Protein AF-A0A8K0PXA2-F1 (afdb_monomer_lite)

pLDDT: mean 72.74, std 17.76, range [33.81, 95.44]

Structure (mmCIF, N/CA/C/O backbone):
data_AF-A0A8K0PXA2-F1
#
_entry.id   AF-A0A8K0PXA2-F1
#
loop_
_atom_site.group_PDB
_atom_site.id
_atom_site.type_symbol
_atom_site.label_atom_id
_atom_site.label_alt_id
_atom_site.label_comp_id
_atom_site.label_asym_id
_atom_site.label_entity_id
_atom_site.label_seq_id
_atom_site.pdbx_PDB_ins_code
_atom_site.Cartn_x
_atom_site.Cartn_y
_atom_site.Cartn_z
_atom_site.occupancy
_atom_site.B_iso_or_equiv
_atom_site.auth_seq_id
_atom_site.auth_comp_id
_atom_site.auth_asym_id
_atom_site.auth_atom_id
_atom_site.pdbx_PDB_model_num
ATOM 1 N N . ILE A 1 1 ? -5.237 -2.273 -17.347 1.00 56.50 1 ILE A N 1
ATOM 2 C CA . ILE A 1 1 ? -3.841 -2.754 -17.207 1.00 56.50 1 ILE A CA 1
ATOM 3 C C . ILE A 1 1 ? -3.244 -2.082 -15.976 1.00 56.50 1 ILE A C 1
ATOM 5 O O . ILE A 1 1 ? -3.388 -0.870 -15.846 1.00 56.50 1 ILE A O 1
ATOM 9 N N . TRP A 1 2 ? -2.687 -2.855 -15.040 1.00 65.88 2 TRP A N 1
ATOM 10 C CA . TRP A 1 2 ? -2.024 -2.318 -13.848 1.00 65.88 2 TRP A CA 1
ATOM 11 C C . TRP A 1 2 ? -0.572 -1.989 -14.205 1.00 65.88 2 TRP A C 1
ATOM 13 O O . TRP A 1 2 ? 0.194 -2.893 -14.512 1.00 65.88 2 TRP A O 1
ATOM 23 N N . GLY A 1 3 ? -0.231 -0.700 -14.257 1.00 73.25 3 GLY A N 1
ATOM 24 C CA . GLY A 1 3 ? 1.125 -0.232 -14.559 1.00 73.25 3 GLY A CA 1
ATOM 25 C C . GLY A 1 3 ? 1.909 0.171 -13.305 1.00 73.25 3 GLY A C 1
ATOM 26 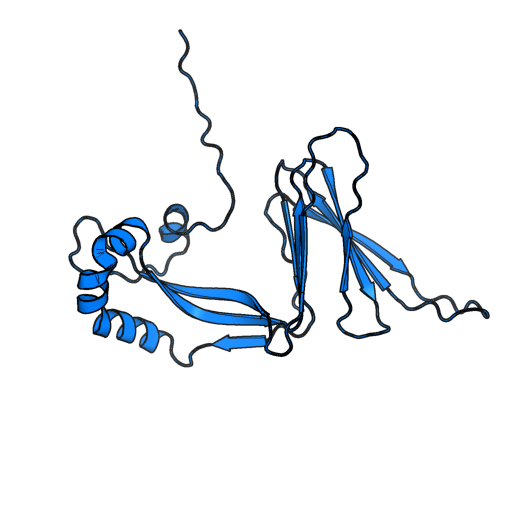O O . GLY A 1 3 ? 1.322 0.215 -12.215 1.00 73.25 3 GLY A O 1
ATOM 27 N N . PRO A 1 4 ? 3.202 0.513 -13.461 1.00 78.75 4 PRO A N 1
ATOM 28 C CA . PRO A 1 4 ? 4.037 1.012 -12.373 1.00 78.75 4 PRO A CA 1
ATOM 29 C C . PRO A 1 4 ? 3.396 2.197 -11.643 1.00 78.75 4 PRO A C 1
ATOM 31 O O . PRO A 1 4 ? 2.712 3.030 -12.245 1.00 78.75 4 PRO A O 1
ATOM 34 N N . LYS A 1 5 ? 3.607 2.259 -10.330 1.00 85.81 5 LYS A N 1
ATOM 35 C CA . LYS A 1 5 ? 3.107 3.312 -9.443 1.00 85.81 5 LYS A CA 1
ATOM 36 C C . LYS A 1 5 ? 4.286 4.121 -8.936 1.00 85.81 5 LYS A C 1
ATOM 38 O O . LYS A 1 5 ? 5.244 3.548 -8.430 1.00 85.81 5 LYS A O 1
ATOM 43 N N . THR A 1 6 ? 4.219 5.435 -9.088 1.00 82.75 6 THR A N 1
ATOM 44 C CA . THR A 1 6 ? 5.326 6.345 -8.796 1.00 82.75 6 THR A CA 1
ATOM 45 C C . THR A 1 6 ? 4.941 7.340 -7.707 1.00 82.75 6 THR A C 1
ATOM 47 O O . THR A 1 6 ? 3.770 7.709 -7.575 1.00 82.75 6 THR A O 1
ATOM 50 N N . SER A 1 7 ? 5.917 7.787 -6.917 1.00 82.25 7 SER A N 1
ATOM 51 C CA . SER A 1 7 ? 5.745 8.957 -6.051 1.00 82.25 7 SER A CA 1
ATOM 52 C C . SER A 1 7 ? 5.640 10.245 -6.882 1.00 82.25 7 SER A C 1
ATOM 54 O O . SER A 1 7 ? 6.004 10.277 -8.058 1.00 82.25 7 SER A O 1
ATOM 56 N N . LYS A 1 8 ? 5.158 11.332 -6.262 1.00 79.81 8 LYS A N 1
ATOM 57 C CA . LYS A 1 8 ? 4.926 12.635 -6.924 1.00 79.81 8 LYS A CA 1
ATOM 58 C C . LYS A 1 8 ? 6.173 13.233 -7.586 1.00 79.81 8 LYS A C 1
ATOM 60 O O . LYS A 1 8 ? 6.063 13.984 -8.541 1.00 79.81 8 LYS A O 1
ATOM 65 N N . THR A 1 9 ? 7.338 12.915 -7.043 1.00 77.75 9 THR A N 1
ATOM 66 C CA . THR A 1 9 ? 8.658 13.425 -7.427 1.00 77.75 9 THR A CA 1
ATOM 67 C C . THR A 1 9 ? 9.322 12.620 -8.540 1.00 77.75 9 THR A C 1
ATOM 69 O O . THR A 1 9 ? 10.449 12.928 -8.915 1.00 77.75 9 THR A O 1
ATOM 72 N N . VAL A 1 10 ? 8.675 11.568 -9.043 1.00 77.38 10 VAL A N 1
ATOM 73 C CA . VAL A 1 10 ? 9.246 10.678 -10.054 1.00 77.38 10 VAL A CA 1
ATOM 74 C C . VAL A 1 10 ? 8.586 10.915 -11.402 1.00 77.38 10 VAL A C 1
ATOM 76 O O . VAL A 1 10 ? 7.369 10.793 -11.545 1.00 77.38 10 VAL A O 1
ATOM 79 N N . VAL A 1 11 ? 9.416 11.165 -12.410 1.00 80.75 11 VAL A N 1
ATOM 80 C CA . VAL A 1 11 ? 9.009 11.294 -13.808 1.00 80.75 11 VAL A CA 1
ATOM 81 C C . VAL A 1 11 ? 9.390 10.028 -14.567 1.00 80.75 11 VAL A C 1
ATOM 83 O O . VAL A 1 11 ? 10.502 9.510 -14.448 1.00 80.75 11 VAL A O 1
ATOM 86 N N . SER A 1 12 ? 8.454 9.508 -15.358 1.00 75.19 12 SER A N 1
ATOM 87 C CA . SER A 1 12 ? 8.651 8.305 -16.168 1.00 75.19 12 SER A CA 1
ATOM 88 C C . SER A 1 12 ? 8.942 8.652 -17.626 1.00 75.19 12 SER A C 1
ATOM 90 O O . SER A 1 12 ? 8.220 9.448 -18.230 1.00 75.19 12 SER A O 1
ATOM 92 N N . ARG A 1 13 ? 9.927 7.984 -18.226 1.00 72.75 13 ARG A N 1
ATOM 93 C CA . ARG A 1 13 ? 10.239 8.049 -19.656 1.00 72.75 13 ARG A CA 1
ATOM 94 C C . ARG A 1 13 ? 10.353 6.637 -20.220 1.00 72.75 13 ARG A C 1
ATOM 96 O O . ARG A 1 13 ? 11.133 5.824 -19.730 1.00 72.75 13 ARG A O 1
ATOM 103 N N . GLN A 1 14 ? 9.593 6.337 -21.268 1.00 66.19 14 GLN A N 1
ATOM 104 C CA . GLN A 1 14 ? 9.755 5.089 -22.013 1.00 66.19 14 GLN A CA 1
ATOM 105 C C . GLN A 1 14 ? 11.010 5.205 -22.887 1.00 66.19 14 GLN A C 1
ATOM 107 O O . GLN A 1 14 ? 11.110 6.140 -23.681 1.00 66.19 14 GLN A O 1
ATOM 112 N N . LEU A 1 15 ? 11.979 4.299 -22.714 1.00 57.62 15 LEU A N 1
ATOM 113 C CA . LEU A 1 15 ? 13.247 4.347 -23.459 1.00 57.62 15 LEU A CA 1
ATOM 114 C C . LEU A 1 15 ? 13.209 3.554 -24.774 1.00 57.62 15 LEU A C 1
ATOM 116 O O . LEU A 1 15 ? 14.132 3.662 -25.572 1.00 57.62 15 LEU A O 1
ATOM 120 N N . GLY A 1 16 ? 12.117 2.835 -25.035 1.00 59.16 16 GLY A N 1
ATOM 121 C CA . GLY A 1 16 ? 11.937 2.005 -26.225 1.00 59.16 16 GLY A CA 1
ATOM 122 C C . GLY A 1 16 ? 11.898 0.519 -25.872 1.00 59.16 16 GLY A C 1
ATOM 123 O O . GLY A 1 16 ? 12.021 0.142 -24.706 1.00 59.16 16 GLY A O 1
ATOM 124 N N . GLY A 1 17 ? 11.663 -0.317 -26.878 1.00 51.56 17 GLY A N 1
ATOM 125 C CA . GLY A 1 17 ? 11.727 -1.771 -26.762 1.00 51.56 17 GLY A CA 1
ATOM 126 C C . GLY A 1 17 ? 12.579 -2.339 -27.887 1.00 51.56 17 GLY A C 1
ATOM 127 O O . GLY A 1 17 ? 12.600 -1.781 -28.987 1.00 51.56 17 GLY A O 1
ATOM 128 N N . GLU A 1 18 ? 13.287 -3.428 -27.615 1.00 55.38 18 GLU A N 1
ATOM 129 C CA . G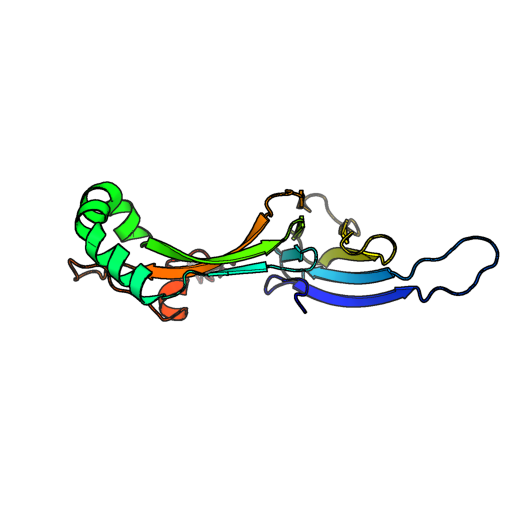LU A 1 18 ? 13.982 -4.170 -28.662 1.00 55.38 18 GLU A CA 1
ATOM 130 C C . GLU A 1 18 ? 12.936 -4.976 -29.439 1.00 55.38 18 GLU A C 1
ATOM 132 O O . GLU A 1 18 ? 12.374 -5.952 -28.945 1.00 55.38 18 GLU A O 1
ATOM 137 N N . ALA A 1 19 ? 12.615 -4.532 -30.655 1.00 44.25 19 ALA A N 1
ATOM 138 C CA . ALA A 1 19 ? 11.863 -5.350 -31.595 1.00 44.25 19 ALA A CA 1
ATOM 139 C C . ALA A 1 19 ? 12.811 -6.440 -32.106 1.00 44.25 19 ALA A C 1
ATOM 141 O O . ALA A 1 19 ? 13.828 -6.120 -32.719 1.00 44.25 19 ALA A O 1
ATOM 142 N N . GLY A 1 20 ? 12.502 -7.710 -31.830 1.00 46.28 20 GLY A N 1
ATOM 143 C CA . GLY A 1 20 ? 13.315 -8.840 -32.272 1.00 46.28 20 GLY A CA 1
ATOM 144 C C . GLY A 1 20 ? 13.514 -8.807 -33.788 1.00 46.28 20 GLY A C 1
ATOM 145 O O . GLY A 1 20 ? 12.604 -9.122 -34.552 1.00 46.28 20 GLY A O 1
ATOM 146 N N . ALA A 1 21 ? 14.702 -8.404 -34.234 1.00 38.19 21 ALA A N 1
ATOM 147 C CA . ALA A 1 21 ? 15.135 -8.641 -35.600 1.00 38.19 21 ALA A CA 1
ATOM 148 C C . ALA A 1 21 ? 15.552 -10.118 -35.701 1.00 38.19 21 ALA A C 1
ATOM 150 O O . ALA A 1 21 ? 16.219 -10.613 -34.787 1.00 38.19 21 ALA A O 1
ATOM 151 N N . PRO A 1 22 ? 15.204 -10.841 -36.779 1.00 38.88 22 PRO A N 1
ATOM 152 C CA . PRO A 1 22 ? 15.655 -12.211 -36.969 1.00 38.88 22 PRO A CA 1
ATOM 153 C C . PRO A 1 22 ? 17.148 -12.198 -37.328 1.00 38.88 22 PRO A C 1
ATOM 155 O O . PRO A 1 22 ? 17.527 -12.274 -38.494 1.00 38.88 22 PRO A O 1
ATOM 158 N N . LEU A 1 23 ? 18.020 -12.059 -36.329 1.00 38.06 23 LEU A N 1
ATOM 159 C CA . LEU A 1 23 ? 19.435 -12.371 -36.476 1.00 38.06 23 LEU A CA 1
ATOM 160 C C . LEU A 1 23 ? 19.589 -13.880 -36.282 1.00 38.06 23 LEU A C 1
ATOM 162 O O . LEU A 1 23 ? 19.220 -14.431 -35.250 1.00 38.06 23 LEU A O 1
ATOM 166 N N . VAL A 1 24 ? 20.130 -14.542 -37.304 1.00 47.09 24 VAL A N 1
ATOM 167 C CA . VAL A 1 24 ? 20.208 -16.004 -37.513 1.00 47.09 24 VAL A CA 1
ATOM 168 C C . VAL A 1 24 ? 21.025 -16.757 -36.435 1.00 47.09 24 VAL A C 1
ATOM 170 O O . VAL A 1 24 ? 21.336 -17.929 -36.598 1.00 47.09 24 VAL A O 1
ATOM 173 N N . VAL A 1 25 ? 21.384 -16.127 -35.311 1.00 43.69 25 VAL A N 1
ATOM 174 C CA . VAL A 1 25 ? 22.355 -16.684 -34.352 1.00 43.69 25 VAL A CA 1
ATOM 175 C C . VAL A 1 25 ? 21.907 -16.643 -32.883 1.00 43.69 25 VAL A C 1
ATOM 177 O O . VAL A 1 25 ? 22.513 -17.322 -32.062 1.00 43.69 25 VAL A O 1
ATOM 180 N N . ALA A 1 26 ? 20.825 -15.943 -32.526 1.00 42.72 26 ALA 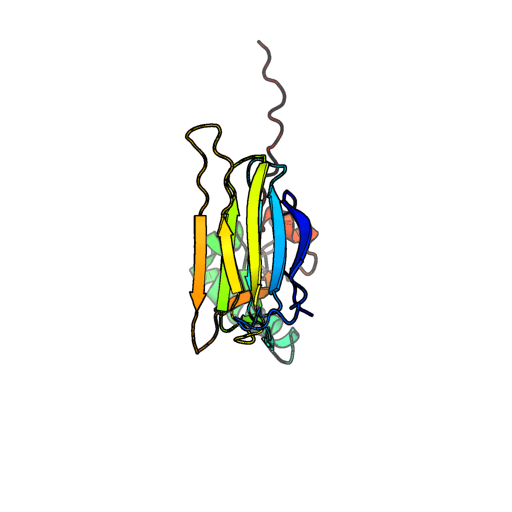A N 1
ATOM 181 C CA . ALA A 1 26 ? 20.207 -16.063 -31.201 1.00 42.72 26 ALA A CA 1
ATOM 182 C C . ALA A 1 26 ? 18.762 -15.531 -31.227 1.00 42.72 26 ALA A C 1
ATOM 184 O O . ALA A 1 26 ? 18.527 -14.492 -31.847 1.00 42.72 26 ALA A O 1
ATOM 185 N N . PRO A 1 27 ? 17.790 -16.185 -30.564 1.00 44.56 27 PRO A N 1
ATOM 186 C CA . PRO A 1 27 ? 16.467 -15.601 -30.379 1.00 44.56 27 PRO A CA 1
ATOM 187 C C . PRO A 1 27 ? 16.590 -14.327 -29.528 1.00 44.56 27 PRO A C 1
ATOM 189 O O . PRO A 1 27 ? 16.877 -14.396 -28.337 1.00 44.56 27 PRO A O 1
ATOM 192 N N . ILE A 1 28 ? 16.412 -13.160 -30.157 1.00 49.69 28 ILE A N 1
ATOM 193 C CA . ILE A 1 28 ? 16.298 -11.874 -29.460 1.00 49.69 28 ILE A CA 1
ATOM 194 C C . ILE A 1 28 ? 14.844 -11.737 -29.025 1.00 49.69 28 ILE A C 1
ATOM 196 O O . ILE A 1 28 ? 13.935 -11.608 -29.848 1.00 49.69 28 ILE A O 1
ATOM 200 N N . GLU A 1 29 ? 14.626 -11.820 -27.722 1.00 58.19 29 GLU A N 1
ATOM 201 C CA . GLU A 1 29 ? 13.301 -11.764 -27.126 1.00 58.19 29 GLU A CA 1
ATOM 202 C C . GLU A 1 29 ? 12.846 -10.307 -26.991 1.00 58.19 29 GLU A C 1
ATOM 204 O O . GLU A 1 29 ? 13.619 -9.466 -26.525 1.00 58.19 29 GLU A O 1
ATOM 209 N N . PRO A 1 30 ? 11.598 -9.978 -27.370 1.00 57.59 30 PRO A N 1
ATOM 210 C CA . PRO A 1 30 ? 11.106 -8.625 -27.214 1.00 57.59 30 PRO A CA 1
ATOM 211 C C . PRO A 1 30 ? 11.071 -8.257 -25.730 1.00 57.59 30 PRO A C 1
ATOM 213 O O . PRO A 1 30 ? 10.520 -8.983 -24.899 1.00 57.59 30 PRO A O 1
ATOM 216 N N . SER A 1 31 ? 11.655 -7.110 -25.406 1.00 65.81 31 SER A N 1
ATOM 217 C CA . SER A 1 31 ? 11.631 -6.532 -24.068 1.00 65.81 31 SER A CA 1
ATOM 218 C C . SER A 1 31 ? 11.214 -5.067 -24.141 1.00 65.81 31 SER A C 1
ATOM 220 O O . SER A 1 31 ? 11.486 -4.370 -25.122 1.00 65.81 31 SER A O 1
ATOM 222 N N . VAL A 1 32 ? 10.502 -4.601 -23.116 1.00 68.38 32 VAL A N 1
ATOM 223 C CA . VAL A 1 32 ? 10.141 -3.186 -22.963 1.00 68.38 32 VAL A CA 1
ATOM 224 C C . VAL A 1 32 ? 10.872 -2.634 -21.752 1.00 68.38 32 VAL A C 1
ATOM 226 O O . VAL A 1 32 ? 10.697 -3.149 -20.645 1.00 68.38 32 VAL A O 1
ATOM 229 N N . THR A 1 33 ? 11.632 -1.557 -21.960 1.00 72.81 33 THR A N 1
ATOM 230 C CA . THR A 1 33 ? 12.367 -0.876 -20.892 1.00 72.81 33 THR A CA 1
ATOM 231 C C . THR A 1 33 ? 11.752 0.489 -20.592 1.00 72.81 33 THR A C 1
ATOM 233 O O . THR A 1 33 ? 11.616 1.366 -21.453 1.00 72.81 33 THR A O 1
ATOM 236 N N . MET A 1 34 ? 11.384 0.683 -19.330 1.00 73.44 34 MET A N 1
ATOM 237 C CA . MET A 1 34 ? 10.894 1.940 -18.777 1.00 73.44 34 MET A CA 1
ATOM 238 C C . MET A 1 34 ? 11.956 2.532 -17.852 1.00 73.44 34 MET A C 1
ATOM 240 O O . MET A 1 34 ? 12.544 1.824 -17.040 1.00 73.44 34 MET A O 1
ATOM 244 N N . SER A 1 35 ? 12.182 3.837 -17.948 1.00 80.94 35 SER A N 1
ATOM 245 C CA . SER A 1 35 ? 13.077 4.580 -17.064 1.00 80.94 35 SER A CA 1
ATOM 246 C C . SER A 1 35 ? 12.274 5.506 -16.173 1.00 80.94 35 SER A C 1
ATOM 248 O O . SER A 1 35 ? 11.387 6.217 -16.642 1.00 80.94 35 SER A O 1
ATOM 250 N N . PHE A 1 36 ? 12.641 5.556 -14.904 1.00 81.50 36 PHE A N 1
ATOM 251 C CA . PHE A 1 36 ? 12.060 6.444 -13.912 1.00 81.50 36 PHE A CA 1
ATOM 252 C C . PHE A 1 36 ? 13.167 7.291 -13.314 1.00 81.50 36 PHE A C 1
ATOM 254 O O . PHE A 1 36 ? 14.164 6.745 -12.849 1.00 81.50 36 PHE A O 1
ATOM 261 N N . THR A 1 37 ? 12.992 8.607 -13.339 1.00 82.38 37 THR A N 1
ATOM 262 C CA . THR A 1 37 ? 13.957 9.571 -12.811 1.00 82.38 37 THR A CA 1
ATOM 263 C C . THR A 1 37 ? 13.314 10.344 -11.670 1.00 82.38 37 THR A C 1
ATOM 265 O O . THR A 1 37 ? 12.193 10.834 -11.803 1.00 82.38 37 THR A O 1
ATOM 268 N N . CYS A 1 38 ? 14.018 10.459 -10.550 1.00 81.44 38 CYS A N 1
ATOM 269 C CA . CYS A 1 38 ? 13.601 11.280 -9.423 1.00 81.44 38 CYS A CA 1
ATOM 270 C C . CYS A 1 38 ? 13.993 12.747 -9.659 1.00 81.44 38 CYS A C 1
ATOM 272 O O . CYS A 1 38 ? 15.163 13.050 -9.871 1.00 81.44 38 CYS A O 1
ATOM 274 N N . GLU A 1 39 ? 13.036 13.669 -9.614 1.00 83.12 39 GLU A N 1
ATOM 275 C CA . GLU A 1 39 ? 13.277 15.118 -9.704 1.00 83.12 39 GLU A CA 1
ATOM 276 C C . GLU A 1 39 ? 13.412 15.788 -8.325 1.00 83.12 39 GLU A C 1
ATOM 278 O O . GLU A 1 39 ? 13.900 16.918 -8.231 1.00 83.12 39 GLU A O 1
ATOM 283 N N . GLY A 1 40 ? 13.012 15.086 -7.260 1.00 78.50 40 GLY A N 1
ATOM 284 C CA . GLY A 1 40 ? 13.158 15.508 -5.864 1.00 78.50 40 GLY A CA 1
ATOM 285 C C . GLY A 1 40 ? 14.283 14.780 -5.127 1.00 78.50 40 GLY A C 1
ATOM 286 O O . GLY A 1 40 ? 15.014 13.986 -5.713 1.00 78.50 40 GLY A O 1
ATOM 287 N N . ASN A 1 41 ? 14.398 15.027 -3.822 1.00 78.62 41 ASN A N 1
ATOM 288 C CA . ASN A 1 41 ? 15.377 14.350 -2.962 1.00 78.62 41 ASN A CA 1
ATOM 289 C C . ASN A 1 41 ? 14.958 12.926 -2.586 1.00 78.62 41 ASN A C 1
ATOM 291 O O . ASN A 1 41 ? 15.788 12.134 -2.171 1.00 78.62 41 ASN A O 1
ATOM 295 N N . GLU A 1 42 ? 13.684 12.585 -2.753 1.00 81.56 42 GLU A N 1
ATOM 296 C CA . GLU A 1 42 ? 13.155 11.258 -2.469 1.00 81.56 42 GLU A CA 1
ATOM 297 C C . GLU A 1 42 ? 12.155 10.873 -3.551 1.00 81.56 42 GLU A C 1
ATOM 299 O O . GLU A 1 42 ? 11.360 11.704 -3.998 1.00 81.56 42 GLU A O 1
ATOM 304 N N . GLY A 1 43 ? 12.164 9.611 -3.959 1.00 82.69 43 GLY A N 1
ATOM 305 C CA . GLY A 1 43 ? 11.255 9.066 -4.949 1.00 82.69 43 GLY A CA 1
ATOM 306 C C . GLY A 1 43 ? 11.076 7.567 -4.773 1.00 82.69 43 GLY A C 1
ATOM 307 O O . GLY A 1 43 ? 11.951 6.887 -4.253 1.00 82.69 43 GLY A O 1
ATOM 308 N N . ALA A 1 44 ? 9.943 7.032 -5.210 1.00 85.19 44 ALA A N 1
ATOM 309 C CA . ALA A 1 44 ? 9.704 5.597 -5.168 1.00 85.19 44 ALA A CA 1
ATOM 310 C C . ALA A 1 44 ? 8.956 5.120 -6.409 1.00 85.19 44 ALA A C 1
ATOM 312 O O . ALA A 1 44 ? 8.085 5.819 -6.936 1.00 85.19 44 ALA A O 1
ATOM 313 N N . VAL A 1 45 ? 9.284 3.909 -6.850 1.00 83.25 45 VAL A N 1
ATOM 314 C CA . VAL A 1 45 ? 8.581 3.195 -7.914 1.00 83.25 45 VAL A CA 1
ATOM 315 C C . VAL A 1 45 ? 8.204 1.816 -7.404 1.00 83.25 45 VAL A C 1
ATOM 317 O O . VAL A 1 45 ? 9.068 1.038 -7.010 1.00 83.25 45 VAL A O 1
ATOM 320 N N . LEU A 1 46 ? 6.911 1.513 -7.432 1.00 85.25 46 LEU A N 1
ATOM 321 C CA . LEU A 1 46 ? 6.359 0.191 -7.177 1.00 85.25 46 LEU A CA 1
ATOM 322 C C . LEU A 1 46 ? 5.921 -0.426 -8.503 1.00 85.25 46 LEU A C 1
ATOM 324 O O . LEU A 1 46 ? 5.158 0.164 -9.272 1.00 85.25 46 LEU A O 1
ATOM 328 N N . THR A 1 47 ? 6.366 -1.647 -8.738 1.00 82.75 47 THR A N 1
ATOM 329 C CA . THR A 1 47 ? 5.954 -2.480 -9.859 1.00 82.75 47 THR A CA 1
ATOM 330 C C . THR A 1 47 ? 5.379 -3.796 -9.362 1.00 82.75 47 THR A C 1
ATOM 332 O O . THR A 1 47 ? 5.686 -4.255 -8.261 1.00 82.75 47 THR A O 1
ATOM 335 N N . THR A 1 48 ? 4.532 -4.408 -10.174 1.00 82.75 48 THR A N 1
ATOM 336 C CA . THR A 1 48 ? 3.837 -5.641 -9.823 1.00 82.75 48 THR A CA 1
ATOM 337 C C . THR A 1 48 ? 3.774 -6.552 -11.027 1.00 82.75 48 THR A C 1
ATOM 339 O O . THR A 1 48 ? 3.540 -6.092 -12.147 1.00 82.75 48 THR A O 1
ATOM 342 N N . GLU A 1 49 ? 3.881 -7.846 -10.782 1.00 80.38 49 GLU A N 1
ATOM 343 C CA . GLU A 1 49 ? 3.501 -8.846 -11.764 1.00 80.38 49 GLU A CA 1
ATOM 344 C C . GLU A 1 49 ? 1.990 -8.772 -12.047 1.00 80.38 49 GLU A C 1
ATOM 346 O O . GLU A 1 49 ? 1.177 -8.426 -11.180 1.00 80.38 49 GLU A O 1
ATOM 351 N N . SER A 1 50 ? 1.618 -9.074 -13.289 1.00 76.50 50 SER A N 1
ATOM 352 C CA . SER A 1 50 ? 0.226 -9.201 -13.709 1.00 76.50 50 SER A CA 1
ATOM 353 C C . SER A 1 50 ? -0.212 -10.669 -13.631 1.00 76.50 50 SER A C 1
ATOM 355 O O . SER A 1 50 ? 0.551 -11.530 -14.059 1.00 76.50 50 SER A O 1
ATOM 357 N N . PRO A 1 51 ? -1.452 -10.967 -13.206 1.00 85.12 51 PRO A N 1
ATOM 358 C CA . PRO A 1 51 ? -2.498 -10.021 -12.823 1.00 85.12 51 PRO A CA 1
ATOM 359 C C . PRO A 1 51 ? -2.368 -9.525 -11.376 1.00 85.12 51 PRO A C 1
ATOM 361 O O . PRO A 1 51 ? -1.950 -10.253 -10.483 1.00 85.12 51 PRO A O 1
ATOM 364 N N . VAL A 1 52 ? -2.835 -8.296 -11.135 1.00 87.62 52 VAL A N 1
ATOM 365 C CA . VAL A 1 52 ? -3.136 -7.821 -9.778 1.00 87.62 52 VAL A CA 1
ATOM 366 C C . VAL A 1 52 ? -4.574 -8.204 -9.447 1.00 87.62 52 VAL A C 1
ATOM 368 O O . VAL A 1 52 ? -5.518 -7.729 -10.085 1.00 87.62 52 VAL A O 1
ATOM 371 N N . LEU A 1 53 ? -4.738 -9.068 -8.451 1.00 91.88 53 LEU A N 1
ATOM 372 C CA . LEU A 1 53 ? -6.030 -9.548 -7.980 1.00 91.88 53 LEU A CA 1
ATOM 373 C C . LEU A 1 53 ? -6.593 -8.591 -6.935 1.00 91.88 53 LEU A C 1
ATOM 375 O O . LEU A 1 53 ? -5.896 -8.163 -6.019 1.00 91.88 53 LEU A O 1
ATOM 379 N N . ARG A 1 54 ? -7.875 -8.256 -7.068 1.00 93.56 54 ARG A N 1
ATOM 380 C CA . ARG A 1 54 ? -8.586 -7.400 -6.119 1.00 93.56 54 ARG A CA 1
ATOM 381 C C . ARG A 1 54 ? -9.498 -8.250 -5.250 1.00 93.56 54 ARG A C 1
ATOM 383 O O . ARG A 1 54 ? -10.476 -8.804 -5.750 1.00 93.56 54 ARG A O 1
ATOM 390 N N . TYR A 1 55 ? -9.248 -8.242 -3.949 1.00 93.19 55 TYR A N 1
ATOM 391 C CA . TYR A 1 55 ? -10.143 -8.816 -2.953 1.00 93.19 55 TYR A CA 1
ATOM 392 C C . TYR A 1 55 ? -10.925 -7.704 -2.265 1.00 93.19 55 TYR A C 1
ATOM 394 O O . TYR A 1 55 ? -10.417 -6.601 -2.051 1.00 93.19 55 TYR A O 1
ATOM 402 N N . ARG A 1 56 ? -12.192 -7.972 -1.954 1.00 93.62 56 ARG A N 1
ATOM 403 C CA . ARG A 1 56 ? -13.047 -7.043 -1.218 1.00 93.62 56 ARG A CA 1
ATOM 404 C C . ARG A 1 56 ? -14.056 -7.797 -0.375 1.00 93.62 56 ARG A C 1
ATOM 406 O O . ARG A 1 56 ? -14.528 -8.856 -0.785 1.00 93.62 56 ARG A O 1
ATOM 413 N N . ILE A 1 57 ? -14.442 -7.202 0.743 1.00 90.25 57 ILE A N 1
ATOM 414 C CA . ILE A 1 57 ? -15.676 -7.598 1.419 1.00 90.25 57 ILE A CA 1
ATOM 415 C C . ILE A 1 57 ? -16.875 -7.258 0.519 1.00 90.25 57 ILE A C 1
ATOM 417 O O . ILE A 1 57 ? -16.818 -6.305 -0.264 1.00 90.25 57 ILE A O 1
ATOM 421 N N . GLY A 1 58 ? -17.934 -8.065 0.584 1.00 86.88 58 GLY A N 1
ATOM 422 C CA . GLY A 1 58 ? -19.108 -7.895 -0.278 1.00 86.88 58 GLY A CA 1
ATOM 423 C C . GLY A 1 58 ? -19.838 -6.577 -0.020 1.00 86.88 58 GLY A C 1
ATOM 424 O O . GLY A 1 58 ? -20.067 -5.811 -0.953 1.00 86.88 58 GLY A O 1
ATOM 425 N N . ASP A 1 59 ? -20.143 -6.306 1.250 1.00 87.06 59 ASP A N 1
ATOM 426 C CA . ASP A 1 59 ? -20.826 -5.096 1.701 1.00 87.06 59 ASP A CA 1
ATOM 427 C C . ASP A 1 59 ? -19.917 -4.264 2.621 1.00 87.06 59 ASP A C 1
ATOM 429 O O . ASP A 1 59 ? -19.508 -4.709 3.693 1.00 87.06 59 ASP A O 1
ATOM 433 N N . GLU A 1 60 ? -19.601 -3.036 2.209 1.00 81.25 60 GLU A N 1
ATOM 434 C CA . GLU A 1 60 ? -18.801 -2.096 3.008 1.00 81.25 60 GLU A CA 1
ATOM 435 C C . GLU A 1 60 ? -19.551 -1.581 4.245 1.00 81.25 60 GLU A C 1
ATOM 437 O O . GLU A 1 60 ? -18.920 -1.186 5.233 1.00 81.25 60 GLU A O 1
ATOM 442 N N . SER A 1 61 ? -20.888 -1.633 4.236 1.00 86.19 61 SER A N 1
ATOM 443 C CA . SER A 1 61 ? -21.707 -1.274 5.393 1.00 86.19 61 SER A CA 1
ATOM 444 C C . SER A 1 61 ? -21.460 -2.227 6.570 1.00 86.19 61 SER A C 1
ATOM 446 O O . SER A 1 61 ? -21.413 -1.779 7.719 1.00 86.19 61 SER A O 1
ATOM 448 N N . ALA A 1 62 ? -21.149 -3.499 6.284 1.00 90.38 62 ALA A N 1
ATOM 449 C CA . ALA A 1 62 ? -20.784 -4.493 7.289 1.00 90.38 62 ALA A CA 1
ATOM 450 C C . ALA A 1 62 ? -19.510 -4.104 8.056 1.00 90.38 62 ALA A C 1
ATOM 452 O O . ALA A 1 62 ? -19.443 -4.296 9.267 1.00 90.38 62 ALA A O 1
ATOM 453 N N . ALA A 1 63 ? -18.527 -3.485 7.391 1.00 88.81 63 ALA A N 1
ATOM 454 C CA . ALA A 1 63 ? -17.319 -2.989 8.058 1.00 88.81 63 ALA A CA 1
ATOM 455 C C . ALA A 1 63 ? -17.651 -1.853 9.035 1.00 88.81 63 ALA A C 1
ATOM 457 O O . ALA A 1 63 ? -17.131 -1.794 10.147 1.00 88.81 63 ALA A O 1
ATOM 458 N N . THR A 1 64 ? -18.558 -0.961 8.628 1.00 89.50 64 THR A N 1
ATOM 459 C CA . THR A 1 64 ? -19.015 0.139 9.483 1.00 89.50 64 THR A CA 1
ATOM 460 C C . THR A 1 64 ? -19.797 -0.372 10.685 1.00 89.50 64 THR A C 1
ATOM 462 O O . THR A 1 64 ? -19.611 0.131 11.793 1.00 89.50 64 THR A O 1
ATOM 465 N N . GLN A 1 65 ? -20.664 -1.362 10.476 1.00 92.00 65 GLN A N 1
ATOM 466 C CA . GLN A 1 65 ? -21.430 -1.973 11.553 1.00 92.00 65 GLN A CA 1
ATOM 467 C C . GLN A 1 65 ? -20.510 -2.701 12.536 1.00 92.00 65 GLN A C 1
ATOM 469 O O . GLN A 1 65 ? -20.596 -2.452 13.734 1.00 92.00 65 GLN A O 1
ATOM 474 N N . TRP A 1 66 ? -19.543 -3.471 12.031 1.00 92.94 66 TRP A N 1
ATOM 475 C CA . TRP A 1 66 ? -18.544 -4.140 12.860 1.00 92.94 66 TRP A CA 1
ATOM 476 C C . TRP A 1 66 ? -17.786 -3.158 13.764 1.00 92.94 66 TRP A C 1
ATOM 478 O O . TRP A 1 66 ? -17.633 -3.426 14.955 1.00 92.94 66 TRP A O 1
ATOM 488 N N . VAL A 1 67 ? -17.369 -1.991 13.249 1.00 92.44 67 VAL A N 1
ATOM 489 C CA . VAL A 1 67 ? -16.709 -0.974 14.089 1.00 92.44 67 VAL A CA 1
ATOM 490 C C . VAL A 1 67 ? -17.636 -0.474 15.187 1.00 92.44 67 VAL A C 1
ATOM 492 O O . VAL A 1 67 ? -17.188 -0.357 16.319 1.00 92.44 67 VAL A O 1
ATOM 495 N N . LYS A 1 68 ? -18.912 -0.202 14.889 1.00 91.56 68 LYS A N 1
ATOM 496 C CA . LYS A 1 68 ? -19.881 0.255 15.901 1.00 91.56 68 LYS A CA 1
ATOM 497 C C . LYS A 1 68 ? -20.106 -0.791 16.991 1.00 91.56 68 LYS A C 1
ATOM 499 O O . LYS A 1 68 ? -20.153 -0.436 18.165 1.00 91.56 68 LYS A O 1
ATOM 504 N N . ASP A 1 69 ? -20.214 -2.058 16.605 1.00 95.38 69 ASP A N 1
ATOM 505 C CA . ASP A 1 69 ? -20.472 -3.157 17.538 1.00 95.38 69 ASP A CA 1
ATOM 506 C C . ASP A 1 69 ? -19.273 -3.409 18.466 1.00 95.38 69 ASP A C 1
ATOM 508 O O . ASP A 1 69 ? -19.444 -3.775 19.627 1.00 95.38 69 ASP A O 1
ATOM 512 N N . ASN A 1 70 ? -18.054 -3.156 17.977 1.00 95.06 70 ASN A N 1
ATOM 513 C CA . ASN A 1 70 ? -16.808 -3.361 18.722 1.00 95.06 70 ASN A CA 1
ATOM 514 C C . ASN A 1 70 ? -16.238 -2.070 19.332 1.00 95.06 70 ASN A C 1
ATOM 516 O O . ASN A 1 70 ? -15.257 -2.116 20.074 1.00 95.06 70 ASN A O 1
ATOM 520 N N . GLU A 1 71 ? -16.842 -0.914 19.052 1.00 93.69 71 GLU A N 1
ATOM 521 C CA . GLU A 1 71 ? -16.359 0.401 19.479 1.00 93.69 71 GLU A CA 1
ATOM 522 C C . GLU A 1 71 ? -16.110 0.494 20.994 1.00 93.69 71 GLU A C 1
ATOM 524 O O . GLU A 1 71 ? -15.036 0.975 21.367 1.00 93.69 71 GLU A O 1
ATOM 529 N N . PRO A 1 72 ? -17.015 0.028 21.884 1.00 93.75 72 PRO A N 1
ATOM 530 C CA . PRO A 1 72 ? -16.776 0.102 23.324 1.00 93.75 72 PRO A CA 1
ATOM 531 C C . PRO A 1 72 ? -15.512 -0.648 23.747 1.00 93.75 72 PRO A C 1
ATOM 533 O O . PRO A 1 72 ? -14.749 -0.148 24.571 1.00 93.75 72 PRO A O 1
ATOM 536 N N . GLU A 1 73 ? -15.263 -1.816 23.154 1.00 95.44 73 GLU A N 1
ATOM 537 C CA . GLU A 1 73 ? -14.099 -2.643 23.466 1.00 95.44 73 GLU A CA 1
ATOM 538 C C . GLU A 1 73 ? -12.811 -2.026 22.915 1.00 95.44 73 GLU A C 1
ATOM 540 O O . GLU A 1 73 ? -11.815 -1.902 23.632 1.00 95.44 73 GLU A O 1
ATOM 545 N N . ILE A 1 74 ? -12.851 -1.552 21.668 1.00 92.75 74 ILE A N 1
ATOM 546 C CA . ILE A 1 74 ? -11.712 -0.893 21.024 1.00 92.75 74 ILE A CA 1
ATOM 547 C C . ILE A 1 74 ? -11.313 0.368 21.799 1.00 92.75 74 ILE A C 1
ATOM 549 O O . ILE A 1 74 ? -10.132 0.582 22.075 1.00 92.75 74 ILE A O 1
ATOM 553 N N . LEU A 1 75 ? -12.286 1.194 22.194 1.00 91.19 75 LEU A N 1
ATOM 554 C CA . LEU A 1 75 ? -12.028 2.397 22.985 1.00 91.19 75 LEU A CA 1
ATOM 555 C C . LEU A 1 75 ? -11.639 2.080 24.429 1.00 91.19 75 LEU A C 1
ATOM 557 O O . LEU A 1 75 ? -10.978 2.905 25.051 1.00 91.19 75 LEU A O 1
ATOM 561 N N . ARG A 1 76 ? -12.012 0.920 24.974 1.00 93.50 76 ARG A N 1
ATOM 562 C CA . ARG A 1 76 ? -11.550 0.485 26.297 1.00 93.50 76 ARG A CA 1
ATOM 563 C C . ARG A 1 76 ? -10.073 0.100 26.270 1.00 93.50 76 ARG A C 1
ATOM 565 O O . ARG A 1 76 ? -9.332 0.519 27.153 1.00 93.50 76 ARG A O 1
ATOM 572 N N . GLN A 1 77 ? -9.651 -0.671 25.270 1.00 95.31 77 GLN A N 1
ATOM 573 C CA . GLN A 1 77 ? -8.288 -1.211 25.200 1.00 95.31 77 GLN A CA 1
ATOM 574 C C . GLN A 1 77 ? -7.280 -0.242 24.565 1.00 95.31 77 GLN A C 1
ATOM 576 O O . GLN A 1 77 ? -6.149 -0.130 25.031 1.00 95.31 77 GLN A O 1
ATOM 581 N N . TYR A 1 78 ? -7.680 0.479 23.514 1.00 91.88 78 TYR A N 1
ATOM 582 C CA . TYR A 1 78 ? -6.753 1.192 22.625 1.00 91.88 78 TYR A CA 1
ATOM 583 C C . TYR A 1 78 ? -7.002 2.700 22.552 1.00 91.88 78 TYR A C 1
ATOM 585 O O . TYR A 1 78 ? -6.517 3.362 21.631 1.00 91.88 78 TYR A O 1
ATOM 593 N N . LYS A 1 79 ? -7.729 3.268 23.525 1.00 89.62 79 LYS A N 1
ATOM 594 C CA . LYS A 1 79 ? -8.128 4.686 23.541 1.00 89.62 79 LYS A CA 1
ATOM 595 C C . LYS A 1 79 ? -7.025 5.659 23.109 1.00 89.62 79 LYS A C 1
ATOM 597 O O . LYS A 1 79 ? -7.290 6.441 22.199 1.00 89.62 79 LYS A O 1
ATOM 602 N N . PRO A 1 80 ? -5.802 5.624 23.684 1.00 89.56 80 PRO A N 1
ATOM 603 C CA . PRO A 1 80 ? -4.795 6.641 23.381 1.00 89.56 80 PRO A CA 1
ATOM 604 C C . PRO A 1 80 ? -4.323 6.585 21.923 1.00 89.56 80 PRO A C 1
ATOM 606 O O . PRO A 1 80 ? -4.085 7.618 21.301 1.00 89.56 80 PRO A O 1
ATOM 609 N N . ILE A 1 81 ? -4.223 5.375 21.363 1.00 88.69 81 ILE A N 1
ATOM 610 C CA . ILE A 1 81 ? -3.804 5.147 19.975 1.00 88.69 81 ILE A CA 1
ATOM 611 C C . ILE A 1 81 ? -4.912 5.603 19.026 1.00 88.69 81 ILE A C 1
ATOM 613 O O . ILE A 1 81 ? -4.649 6.346 18.084 1.00 88.69 81 ILE A O 1
ATOM 617 N N . VAL A 1 82 ? -6.157 5.222 19.311 1.00 88.69 82 VAL A N 1
ATOM 618 C CA . VAL A 1 82 ? -7.326 5.572 18.492 1.00 88.69 82 VAL A CA 1
ATOM 619 C C . VAL A 1 82 ? -7.601 7.078 18.504 1.00 88.69 82 VAL A C 1
ATOM 621 O O . VAL A 1 82 ? -7.993 7.644 17.485 1.00 88.69 82 VAL A O 1
ATOM 624 N N . GLU A 1 83 ? -7.379 7.758 19.629 1.00 85.88 83 GLU A N 1
ATOM 625 C CA . GLU A 1 83 ? -7.521 9.217 19.714 1.00 85.88 83 GLU A CA 1
ATOM 626 C C . GLU A 1 83 ? -6.446 9.953 18.907 1.00 85.88 83 GLU A C 1
ATOM 628 O O . GLU A 1 83 ? -6.744 10.984 18.302 1.00 85.88 83 GLU A O 1
ATOM 633 N N . ARG A 1 84 ? -5.226 9.408 18.846 1.00 84.12 84 ARG A N 1
ATOM 634 C CA . ARG A 1 84 ? -4.107 10.007 18.109 1.00 84.12 84 ARG A CA 1
ATOM 635 C C . AR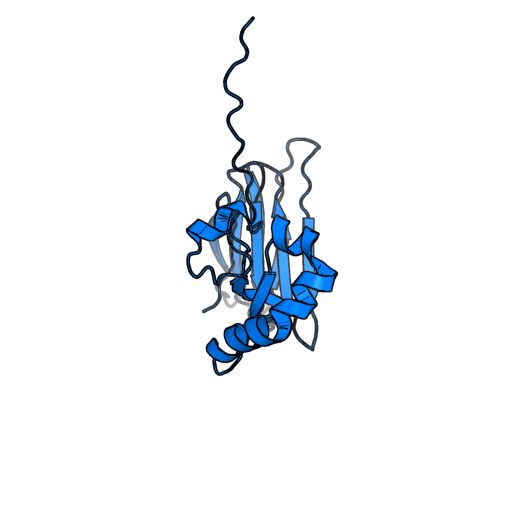G A 1 84 ? -4.149 9.709 16.608 1.00 84.12 84 ARG A C 1
ATOM 637 O O . ARG A 1 84 ? -3.874 10.597 15.808 1.00 84.12 84 ARG A O 1
ATOM 644 N N . HIS A 1 85 ? -4.488 8.479 16.232 1.00 84.81 85 HIS A N 1
ATOM 645 C CA . HIS A 1 85 ? -4.299 7.960 14.872 1.00 84.81 85 HIS A CA 1
ATOM 646 C C . HIS A 1 85 ? -5.578 7.457 14.201 1.00 84.81 85 HIS A C 1
ATOM 648 O O . HIS A 1 85 ? -5.542 7.128 13.021 1.00 84.81 85 HIS A O 1
ATOM 654 N N . GLY A 1 86 ? -6.696 7.374 14.926 1.00 88.75 86 GLY A N 1
ATOM 655 C CA . GLY A 1 86 ? -7.910 6.730 14.435 1.00 88.75 86 GLY A CA 1
ATOM 656 C C . GLY A 1 86 ? -7.746 5.225 14.213 1.00 88.75 86 GLY A C 1
ATOM 657 O O . GLY A 1 86 ? -6.857 4.582 14.769 1.00 88.75 86 GLY A O 1
ATOM 658 N N . ILE A 1 87 ? -8.653 4.654 13.426 1.00 89.31 87 ILE A N 1
ATOM 659 C CA . ILE A 1 87 ? -8.696 3.235 13.063 1.00 89.31 87 ILE A CA 1
ATOM 660 C C . ILE A 1 87 ? -8.976 3.147 11.571 1.00 89.31 87 ILE A C 1
ATOM 662 O O . ILE A 1 87 ? -9.941 3.736 11.086 1.00 89.31 87 ILE A O 1
ATOM 666 N N . TRP A 1 88 ? -8.177 2.366 10.850 1.00 90.12 88 TRP A N 1
ATOM 667 C CA . TRP A 1 88 ? -8.446 2.042 9.455 1.00 90.12 88 TRP A CA 1
ATOM 668 C C . TRP A 1 88 ? -8.852 0.578 9.336 1.00 90.12 88 TRP A C 1
ATOM 670 O O . TRP A 1 88 ? -8.051 -0.319 9.590 1.00 90.12 88 TRP A O 1
ATOM 680 N N . VAL A 1 89 ? -10.099 0.329 8.941 1.00 90.94 89 VAL A N 1
ATOM 681 C CA . VAL A 1 89 ? -10.568 -1.024 8.636 1.00 90.94 89 VAL A CA 1
ATOM 682 C C . VAL A 1 89 ? -10.367 -1.283 7.154 1.00 90.94 89 VAL A C 1
ATOM 684 O O . VAL A 1 89 ? -11.013 -0.653 6.315 1.00 90.94 89 VAL A O 1
ATOM 687 N N . VAL A 1 90 ? -9.461 -2.204 6.834 1.00 92.06 90 VAL A N 1
ATOM 688 C CA . VAL A 1 90 ? -9.175 -2.620 5.458 1.00 92.06 90 VAL A CA 1
ATOM 689 C C . VAL A 1 90 ? -10.365 -3.411 4.916 1.00 92.06 90 VAL A C 1
ATOM 691 O O . VAL A 1 90 ? -10.731 -4.448 5.459 1.00 92.06 90 VAL A O 1
ATOM 694 N N . THR A 1 91 ? -10.973 -2.920 3.837 1.00 92.62 91 THR A N 1
ATOM 695 C CA . THR A 1 91 ? -12.129 -3.561 3.181 1.00 92.62 91 THR A CA 1
ATOM 696 C C . THR A 1 91 ? -11.779 -4.123 1.811 1.00 92.62 91 THR A C 1
ATOM 698 O O . THR A 1 91 ? -12.527 -4.936 1.264 1.00 92.62 91 THR A O 1
ATOM 701 N N . LYS A 1 92 ? -10.653 -3.679 1.243 1.00 93.31 92 LYS A N 1
ATOM 702 C CA . LYS A 1 92 ? -10.159 -4.059 -0.077 1.00 93.31 92 LYS A CA 1
ATOM 703 C C . LYS A 1 92 ? -8.649 -4.234 -0.030 1.00 93.31 92 LYS A C 1
ATOM 705 O O . LYS A 1 92 ? -7.940 -3.379 0.503 1.00 93.31 92 LYS A O 1
ATOM 710 N N . THR A 1 93 ? -8.162 -5.276 -0.680 1.00 94.31 93 THR A N 1
ATOM 711 C CA . THR A 1 93 ? -6.735 -5.478 -0.929 1.00 94.31 93 THR A CA 1
ATOM 712 C C . THR A 1 93 ? -6.502 -5.700 -2.415 1.00 94.31 93 THR A C 1
ATOM 714 O O . THR A 1 93 ? -7.354 -6.231 -3.134 1.00 94.31 93 THR A O 1
ATOM 717 N N . TYR A 1 94 ? -5.349 -5.244 -2.880 1.00 93.00 94 TYR A N 1
ATOM 718 C CA . TYR A 1 94 ? -4.818 -5.549 -4.195 1.00 93.00 94 TYR A CA 1
ATOM 719 C C . TYR A 1 94 ? -3.567 -6.380 -3.978 1.00 93.00 94 TYR A C 1
ATOM 721 O O . TYR A 1 94 ? -2.657 -5.947 -3.268 1.00 93.00 94 TYR A O 1
ATOM 729 N N . THR A 1 95 ? -3.543 -7.561 -4.573 1.00 92.69 95 THR A N 1
ATOM 730 C CA . THR A 1 95 ? -2.522 -8.575 -4.342 1.00 92.69 95 THR A CA 1
ATOM 731 C C . THR A 1 95 ? -1.897 -8.970 -5.668 1.00 92.69 95 THR A C 1
ATOM 733 O O . THR A 1 95 ? -2.601 -9.140 -6.663 1.00 92.69 95 THR A O 1
ATOM 736 N N . SER A 1 96 ? -0.582 -9.130 -5.685 1.00 89.62 96 SER A N 1
ATOM 737 C CA . SER A 1 96 ? 0.153 -9.724 -6.803 1.00 89.62 96 SER A CA 1
ATOM 738 C C . SER A 1 96 ? 1.081 -10.802 -6.262 1.00 89.62 96 SER A C 1
ATOM 740 O O . SER A 1 96 ? 1.516 -10.696 -5.121 1.00 89.62 96 SER A O 1
ATOM 742 N N . ARG A 1 97 ? 1.388 -11.833 -7.052 1.00 86.75 97 ARG A N 1
ATOM 743 C CA . ARG A 1 97 ? 2.351 -12.872 -6.652 1.00 86.75 97 ARG A CA 1
ATOM 744 C C . ARG A 1 97 ? 3.725 -12.268 -6.361 1.00 86.75 97 ARG A C 1
ATOM 746 O O . ARG A 1 97 ? 4.359 -12.609 -5.369 1.00 86.75 97 ARG A O 1
ATOM 753 N N . ARG A 1 98 ? 4.131 -11.306 -7.190 1.00 82.00 98 ARG A N 1
ATOM 754 C CA . ARG A 1 98 ? 5.433 -10.658 -7.105 1.00 82.00 98 ARG A CA 1
ATOM 755 C C . ARG A 1 98 ? 5.322 -9.147 -7.232 1.00 82.00 98 ARG A C 1
ATOM 757 O O . ARG A 1 98 ? 4.622 -8.625 -8.106 1.00 82.00 98 ARG A O 1
ATOM 764 N N . CYS A 1 99 ? 6.063 -8.422 -6.405 1.00 84.81 99 CYS A N 1
ATOM 765 C CA . CYS A 1 99 ? 6.212 -6.977 -6.535 1.00 84.81 99 CYS A CA 1
ATOM 766 C C . CYS A 1 99 ? 7.654 -6.537 -6.320 1.00 84.81 99 CYS A C 1
ATOM 768 O O . CYS A 1 99 ? 8.430 -7.194 -5.634 1.00 84.81 99 CYS A O 1
ATOM 770 N N . GLY A 1 100 ? 8.001 -5.401 -6.908 1.00 83.19 100 GLY A N 1
ATOM 771 C CA . GLY A 1 100 ? 9.292 -4.761 -6.719 1.00 83.19 100 GLY A CA 1
ATOM 772 C C . GLY A 1 100 ? 9.105 -3.314 -6.297 1.00 83.19 100 GLY A C 1
ATOM 773 O O . GLY A 1 100 ? 8.303 -2.600 -6.900 1.00 83.19 100 GLY A O 1
ATOM 774 N N . VAL A 1 101 ? 9.848 -2.873 -5.291 1.00 84.81 101 VAL A N 1
ATOM 775 C CA . VAL A 1 101 ? 9.896 -1.469 -4.875 1.00 84.81 101 VAL A CA 1
ATOM 776 C C . VAL A 1 101 ? 11.317 -0.975 -5.057 1.00 84.81 101 VAL A C 1
ATOM 778 O O . VAL A 1 101 ? 12.258 -1.628 -4.621 1.00 84.81 101 VAL A O 1
ATOM 781 N N . ALA A 1 102 ? 11.471 0.178 -5.695 1.00 83.19 102 ALA A N 1
ATOM 782 C CA . ALA A 1 102 ? 12.728 0.904 -5.740 1.00 83.19 102 ALA A CA 1
ATOM 783 C C . ALA A 1 102 ? 12.531 2.283 -5.117 1.00 83.19 102 ALA A C 1
ATOM 785 O O . ALA A 1 102 ? 11.653 3.034 -5.544 1.00 83.19 102 ALA A O 1
ATOM 786 N N . VAL A 1 103 ? 13.350 2.603 -4.121 1.00 83.00 103 VAL A N 1
ATOM 787 C CA . VAL A 1 103 ? 13.409 3.899 -3.448 1.00 83.00 103 VAL A CA 1
ATOM 788 C C . VAL A 1 103 ? 14.676 4.616 -3.901 1.00 83.00 103 VAL A C 1
ATOM 790 O O . VAL A 1 103 ? 15.776 4.067 -3.859 1.00 83.00 103 VAL A O 1
ATOM 793 N N . MET A 1 104 ? 14.495 5.844 -4.362 1.00 83.81 104 MET A N 1
ATOM 794 C CA . MET A 1 104 ? 15.519 6.768 -4.823 1.00 83.81 104 MET A CA 1
ATOM 795 C C . MET A 1 104 ? 15.649 7.875 -3.781 1.00 83.81 104 MET A C 1
ATOM 797 O O . MET A 1 104 ? 14.655 8.518 -3.467 1.00 83.81 104 MET A O 1
ATOM 801 N N . SER A 1 105 ? 16.849 8.105 -3.252 1.00 78.69 105 SER A N 1
ATOM 802 C CA . SER A 1 105 ? 17.098 9.100 -2.196 1.00 78.69 105 SER A CA 1
ATOM 803 C C . SER A 1 105 ? 17.879 10.321 -2.694 1.00 78.69 105 SER A C 1
ATOM 805 O O . SER A 1 105 ? 18.553 10.993 -1.912 1.00 78.69 105 SER A O 1
ATOM 807 N N . SER A 1 106 ? 17.884 10.571 -4.005 1.00 76.38 106 SER A N 1
ATOM 808 C CA . SER A 1 106 ? 18.559 11.739 -4.556 1.00 76.38 106 SER A CA 1
ATOM 809 C C . SER A 1 106 ? 17.900 12.272 -5.817 1.00 76.38 106 SER A C 1
ATOM 811 O O . SER A 1 106 ? 17.259 11.552 -6.592 1.00 76.38 106 SER A O 1
ATOM 813 N N . LYS A 1 107 ? 18.124 13.565 -6.046 1.00 77.19 107 LYS A N 1
ATOM 814 C CA . LYS A 1 107 ? 17.729 14.236 -7.274 1.00 77.19 107 LYS A CA 1
ATOM 815 C C . LYS A 1 107 ? 18.548 13.702 -8.440 1.00 77.19 107 LYS A C 1
ATOM 817 O O . LYS A 1 107 ? 19.771 13.666 -8.392 1.00 77.19 107 LYS A O 1
ATOM 822 N N . SER A 1 108 ? 17.871 13.375 -9.531 1.00 78.44 108 SER A N 1
ATOM 823 C CA . SER A 1 108 ? 18.418 12.735 -10.735 1.00 78.44 108 SER A CA 1
ATOM 824 C C . SER A 1 108 ? 18.750 11.246 -10.590 1.00 78.44 108 SER A C 1
ATOM 826 O O . SER A 1 108 ? 19.202 10.650 -11.570 1.00 78.44 108 SER A O 1
ATOM 828 N N . SER A 1 109 ? 18.483 10.618 -9.434 1.00 77.62 109 SER A N 1
ATOM 829 C CA . SER A 1 109 ? 18.510 9.154 -9.322 1.00 77.62 109 SER A CA 1
ATOM 830 C C . SER A 1 109 ? 17.591 8.529 -10.366 1.00 77.62 109 SER A C 1
ATOM 832 O O . SER A 1 109 ? 16.497 9.040 -10.629 1.00 77.62 109 SER A O 1
ATOM 834 N N . LYS A 1 110 ? 18.030 7.413 -10.952 1.00 77.31 110 LYS A N 1
ATOM 835 C CA . LYS A 1 110 ? 17.308 6.733 -12.023 1.00 77.31 110 LYS A CA 1
ATOM 836 C C . LYS A 1 110 ? 17.193 5.232 -11.767 1.00 77.31 110 LYS A C 1
ATOM 838 O O . LYS A 1 110 ? 18.168 4.564 -11.419 1.00 77.31 110 LYS A O 1
ATOM 843 N N . VAL A 1 111 ? 15.998 4.702 -12.000 1.00 77.69 111 VAL A N 1
ATOM 844 C CA . VAL A 1 111 ? 15.691 3.270 -11.969 1.00 77.69 111 VAL A CA 1
ATOM 845 C C . VAL A 1 111 ? 15.169 2.855 -13.335 1.00 77.69 111 VAL A C 1
ATOM 847 O O . VAL A 1 111 ? 14.241 3.464 -13.872 1.00 77.69 111 VAL A O 1
ATOM 850 N N . GLU A 1 112 ? 15.761 1.805 -13.891 1.00 78.69 112 GLU A N 1
ATOM 851 C CA . GLU A 1 112 ? 15.286 1.161 -15.105 1.00 78.69 112 GLU A CA 1
ATOM 852 C C . GLU A 1 112 ? 14.557 -0.133 -14.772 1.00 78.69 112 GLU A C 1
ATOM 854 O O . GLU A 1 112 ? 14.896 -0.894 -13.864 1.00 78.69 112 GLU A O 1
ATOM 859 N N . ILE A 1 113 ? 13.507 -0.350 -15.536 1.00 73.00 113 ILE A N 1
ATOM 860 C CA . ILE A 1 113 ? 12.519 -1.381 -15.337 1.00 73.00 113 ILE A CA 1
ATOM 861 C C . ILE A 1 113 ? 12.382 -2.092 -16.670 1.00 73.00 113 ILE A C 1
ATOM 863 O O . ILE A 1 113 ? 11.969 -1.469 -17.646 1.00 73.00 113 ILE A O 1
ATOM 867 N N . SER A 1 114 ? 12.740 -3.373 -16.717 1.00 69.69 114 SER A N 1
ATOM 868 C CA . SER A 1 114 ? 12.647 -4.166 -17.947 1.00 69.69 114 SER A CA 1
ATOM 869 C C . SER A 1 114 ? 11.630 -5.288 -17.780 1.00 69.69 114 SER A C 1
ATOM 871 O O . SER A 1 114 ? 11.629 -6.007 -16.777 1.00 69.69 114 SER A O 1
ATOM 873 N N . ILE A 1 115 ? 10.754 -5.422 -18.772 1.00 66.00 115 ILE A N 1
ATOM 874 C CA . ILE A 1 115 ? 9.720 -6.457 -18.840 1.00 66.00 115 ILE A CA 1
ATOM 875 C C . ILE A 1 115 ? 10.034 -7.330 -20.056 1.00 66.00 115 ILE A C 1
ATOM 877 O O . ILE A 1 115 ? 9.984 -6.839 -21.185 1.00 66.00 115 ILE A O 1
ATOM 881 N N . GLY A 1 116 ? 10.387 -8.597 -19.820 1.00 60.25 116 GLY A N 1
ATOM 882 C CA . GLY A 1 116 ? 10.675 -9.582 -20.870 1.00 60.25 116 GLY A CA 1
ATOM 883 C C . GLY A 1 116 ? 9.463 -10.456 -21.214 1.00 60.25 116 GLY A C 1
ATOM 884 O O . GLY A 1 116 ? 8.572 -10.643 -20.385 1.00 60.25 116 GLY A O 1
ATOM 885 N N . VAL A 1 117 ? 9.425 -10.994 -22.439 1.00 53.53 117 VAL A N 1
ATOM 886 C CA . VAL A 1 117 ? 8.314 -11.828 -22.954 1.00 53.53 117 VAL A CA 1
ATOM 887 C C . VAL A 1 117 ? 8.552 -13.342 -22.779 1.00 53.53 117 VAL A C 1
ATOM 889 O O . VAL A 1 117 ? 7.604 -14.120 -22.850 1.00 53.53 117 VAL A O 1
ATOM 892 N N . SER A 1 118 ? 9.778 -13.776 -22.476 1.00 49.94 118 SER A N 1
ATOM 893 C CA . SER A 1 118 ? 10.167 -15.191 -22.289 1.00 49.94 118 SER A CA 1
ATOM 894 C C . SER A 1 118 ? 9.533 -15.889 -21.091 1.00 49.94 118 SER A C 1
ATOM 896 O O . SER A 1 118 ? 9.354 -17.105 -21.102 1.00 49.94 118 SER A O 1
ATOM 898 N N . ALA A 1 119 ? 9.159 -15.123 -20.070 1.00 47.41 119 ALA A N 1
ATOM 899 C CA . ALA A 1 119 ? 8.365 -15.584 -18.944 1.00 47.41 119 ALA A CA 1
ATOM 900 C C . ALA A 1 119 ? 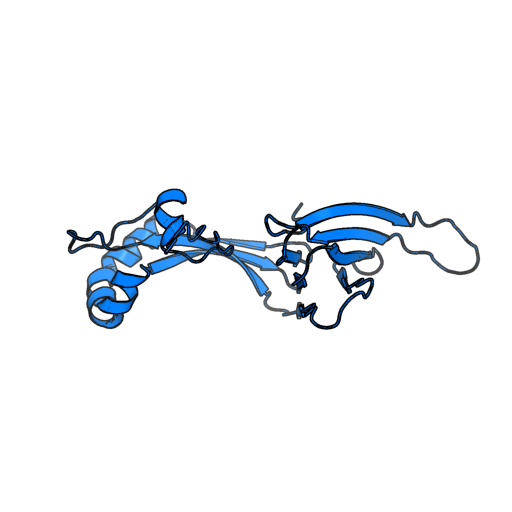7.360 -14.477 -18.601 1.00 47.41 119 ALA A C 1
ATOM 902 O O . ALA A 1 119 ? 7.755 -13.468 -18.010 1.00 47.41 119 ALA A O 1
ATOM 903 N N . PRO A 1 120 ? 6.075 -14.619 -18.980 1.00 45.28 120 PRO A N 1
ATOM 904 C CA . PRO A 1 120 ? 5.033 -13.684 -18.578 1.00 45.28 120 PRO A CA 1
ATOM 905 C C . PRO A 1 120 ? 5.086 -13.483 -17.058 1.00 45.28 120 PRO A C 1
ATOM 907 O O . PRO A 1 120 ? 4.862 -14.426 -16.309 1.00 45.28 120 PRO A O 1
ATOM 910 N N . GLY A 1 121 ? 5.442 -12.273 -16.615 1.00 47.84 121 GLY A N 1
ATOM 911 C CA . GLY A 1 121 ? 5.559 -11.929 -15.193 1.00 47.84 121 GLY A CA 1
ATOM 912 C C . GLY A 1 121 ? 6.982 -11.755 -14.649 1.00 47.84 121 GLY A C 1
ATOM 913 O O . GLY A 1 121 ? 7.137 -11.264 -13.529 1.00 47.84 121 GLY A O 1
ATOM 914 N N . LEU A 1 122 ? 8.028 -12.054 -15.431 1.00 51.59 122 LEU A N 1
ATOM 915 C CA . LEU A 1 122 ? 9.403 -11.757 -15.029 1.00 51.59 122 LEU A CA 1
ATOM 916 C C . LEU A 1 122 ? 9.736 -10.284 -15.295 1.00 51.59 122 LEU A C 1
ATOM 918 O O . LEU A 1 122 ? 9.997 -9.847 -16.415 1.00 51.59 122 LEU A O 1
ATOM 922 N N . PHE A 1 123 ? 9.721 -9.517 -14.216 1.00 60.22 123 PHE A N 1
ATOM 923 C CA . PHE A 1 123 ? 10.123 -8.124 -14.183 1.00 60.22 123 PHE A CA 1
ATOM 924 C C . PHE A 1 123 ? 11.502 -8.001 -13.528 1.00 60.22 123 PHE A C 1
ATOM 926 O O . PHE A 1 123 ? 11.711 -8.551 -12.441 1.00 60.22 123 PHE A O 1
ATOM 933 N N . SER A 1 124 ? 12.425 -7.249 -14.133 1.00 61.19 124 SER A N 1
ATOM 934 C CA . SER A 1 124 ? 13.714 -6.913 -13.516 1.00 61.19 124 SER A CA 1
ATOM 935 C C . SER A 1 124 ? 13.778 -5.433 -13.123 1.00 61.19 124 SER A C 1
ATOM 937 O O . SER A 1 124 ? 13.479 -4.535 -13.914 1.00 61.19 124 SER A O 1
ATOM 939 N N . LEU A 1 125 ? 14.159 -5.184 -11.864 1.00 56.69 125 LEU A N 1
ATOM 940 C CA . LEU A 1 125 ? 14.532 -3.862 -11.362 1.00 56.69 125 LEU A CA 1
ATOM 941 C C . LEU A 1 125 ? 16.040 -3.705 -11.523 1.00 56.69 125 LEU A C 1
ATOM 943 O O . LEU A 1 125 ? 16.798 -4.438 -10.886 1.00 56.69 125 LEU A O 1
ATOM 947 N N . LYS A 1 126 ? 16.479 -2.749 -12.342 1.00 62.00 126 LYS A N 1
ATOM 948 C CA . LYS A 1 126 ? 17.893 -2.396 -12.453 1.00 62.00 126 LYS A CA 1
ATOM 949 C C . LYS A 1 126 ? 18.087 -0.933 -12.047 1.00 62.00 126 LYS A C 1
ATOM 951 O O . LYS A 1 126 ? 17.685 -0.036 -12.789 1.00 62.00 126 LYS A O 1
ATOM 956 N N . PRO A 1 127 ? 18.701 -0.650 -10.888 1.00 55.03 127 PRO A N 1
ATOM 957 C CA . PRO A 1 127 ? 19.121 0.710 -10.587 1.00 55.03 127 PRO A CA 1
ATOM 958 C C . PRO A 1 127 ? 20.201 1.138 -11.593 1.00 55.03 127 PRO A C 1
ATOM 960 O O . PRO A 1 127 ? 21.145 0.390 -11.858 1.00 55.03 127 PRO A O 1
ATOM 963 N N . THR A 1 128 ? 20.073 2.336 -12.160 1.00 53.53 128 THR A N 1
ATOM 964 C CA . THR A 1 128 ? 21.090 2.928 -13.041 1.00 53.53 128 THR A CA 1
ATOM 965 C C . THR A 1 128 ? 21.542 4.249 -12.435 1.00 53.53 128 THR A C 1
ATOM 967 O O . THR A 1 128 ? 21.066 5.314 -12.822 1.00 53.53 128 THR A O 1
ATOM 970 N N . SER A 1 129 ? 22.428 4.201 -11.444 1.00 49.44 129 SER A N 1
ATOM 971 C CA . SER A 1 129 ? 23.017 5.411 -10.867 1.00 49.44 129 SER A CA 1
ATOM 972 C C . SER A 1 129 ? 24.205 5.872 -11.716 1.00 49.44 129 SER A C 1
ATOM 974 O O . SER A 1 129 ? 25.225 5.185 -11.792 1.00 49.44 129 SER A O 1
ATOM 976 N N . SER A 1 130 ? 24.113 7.048 -12.340 1.00 41.34 130 SER A N 1
ATOM 977 C CA . SER A 1 130 ? 25.301 7.769 -12.805 1.00 41.34 130 SER A CA 1
ATOM 978 C C . SER A 1 130 ? 25.939 8.448 -11.591 1.00 41.34 130 SER A C 1
ATOM 980 O O . SER A 1 130 ? 25.515 9.532 -11.201 1.00 41.34 130 SER A O 1
ATOM 982 N N . TRP A 1 131 ? 26.911 7.786 -10.960 1.00 35.19 131 TRP A N 1
ATOM 983 C CA . TRP A 1 131 ? 27.569 8.277 -9.746 1.00 35.19 131 TRP A CA 1
ATOM 984 C C . TRP A 1 131 ? 28.154 9.686 -9.926 1.00 35.19 131 TRP A C 1
ATOM 986 O O . TRP A 1 131 ? 29.134 9.877 -10.649 1.00 35.19 131 TRP A O 1
ATOM 996 N N . LYS A 1 132 ? 27.611 10.653 -9.184 1.00 34.97 132 LYS A N 1
ATOM 997 C CA . LYS A 1 132 ? 28.349 11.819 -8.689 1.00 34.97 132 LYS A CA 1
ATOM 998 C C . LYS A 1 132 ? 27.892 12.090 -7.255 1.00 34.97 132 LYS A C 1
ATOM 1000 O O . LYS A 1 132 ? 26.817 12.636 -7.065 1.00 34.97 132 LYS A O 1
ATOM 1005 N N . SER A 1 133 ? 28.764 11.780 -6.290 1.00 33.81 133 SER A N 1
ATOM 1006 C CA . SER A 1 133 ? 28.656 12.052 -4.842 1.00 33.81 133 SER A CA 1
ATOM 1007 C C . SER A 1 133 ? 28.138 10.902 -3.964 1.00 33.81 133 SER A C 1
ATOM 1009 O O . SER A 1 133 ? 27.304 10.096 -4.352 1.00 33.81 133 SER A O 1
ATOM 1011 N N . SER A 1 134 ? 28.719 10.810 -2.770 1.00 40.41 134 SER A N 1
ATOM 1012 C CA . SER A 1 134 ? 28.936 9.613 -1.950 1.00 40.41 134 SER A CA 1
ATOM 1013 C C . SER A 1 134 ? 27.840 9.266 -0.930 1.00 40.41 134 SER A C 1
ATOM 1015 O O . SER A 1 134 ? 28.091 8.427 -0.073 1.00 40.41 134 SER A O 1
ATOM 1017 N N . ASN A 1 135 ? 26.645 9.864 -1.008 1.00 46.28 135 ASN A N 1
ATOM 1018 C CA . ASN A 1 135 ? 25.574 9.677 -0.006 1.00 46.28 135 ASN A CA 1
ATOM 1019 C C . ASN A 1 135 ? 24.228 9.191 -0.591 1.00 46.28 135 ASN A C 1
ATOM 1021 O O . ASN A 1 135 ? 23.187 9.341 0.044 1.00 46.28 135 ASN A O 1
ATOM 1025 N N . GLU A 1 136 ? 24.209 8.630 -1.802 1.00 51.47 136 GLU A N 1
ATOM 1026 C CA . GLU A 1 136 ? 22.967 8.166 -2.440 1.00 51.47 136 GLU A CA 1
ATOM 1027 C C . GLU A 1 136 ? 22.641 6.712 -2.049 1.00 51.47 136 GLU A C 1
ATOM 1029 O O . GLU A 1 136 ? 23.378 5.784 -2.388 1.00 51.47 136 GLU A O 1
ATOM 1034 N N . HIS A 1 137 ? 21.521 6.501 -1.352 1.00 56.16 137 HIS A N 1
ATOM 1035 C CA . HIS A 1 137 ? 21.021 5.184 -0.960 1.00 56.16 137 HIS A CA 1
ATOM 1036 C C . HIS A 1 137 ? 19.868 4.768 -1.884 1.00 56.16 137 HIS A C 1
ATOM 1038 O O . HIS A 1 137 ? 18.705 5.099 -1.664 1.00 56.16 137 HIS A O 1
ATOM 1044 N N . LEU A 1 138 ? 20.192 4.014 -2.934 1.00 58.38 138 LEU A N 1
ATOM 1045 C CA . LEU A 1 138 ? 19.203 3.295 -3.738 1.00 58.38 138 LEU A CA 1
ATOM 1046 C C . LEU A 1 138 ? 18.872 1.970 -3.045 1.00 58.38 138 LEU A C 1
ATOM 1048 O O . LEU A 1 138 ? 19.672 1.034 -3.066 1.00 58.38 138 LEU A O 1
ATOM 1052 N N . ALA A 1 139 ? 17.688 1.883 -2.443 1.00 63.00 139 ALA A N 1
ATOM 1053 C CA . ALA A 1 139 ? 17.164 0.633 -1.903 1.00 63.00 139 ALA A CA 1
ATOM 1054 C C . ALA A 1 139 ? 16.181 0.040 -2.912 1.00 63.00 139 ALA A C 1
ATOM 1056 O O . ALA A 1 139 ? 15.230 0.705 -3.320 1.00 63.00 139 ALA A O 1
ATOM 1057 N N . HIS A 1 140 ? 16.404 -1.202 -3.332 1.00 68.62 140 HIS A N 1
ATOM 1058 C CA . HIS A 1 140 ? 15.427 -1.935 -4.124 1.00 68.62 140 HIS A CA 1
ATOM 1059 C C . HIS A 1 140 ? 15.188 -3.302 -3.504 1.00 68.62 140 HIS A C 1
ATOM 1061 O O . HIS A 1 140 ? 16.121 -3.954 -3.041 1.00 68.62 140 HIS A O 1
ATOM 1067 N N . GLU A 1 141 ? 13.934 -3.724 -3.502 1.00 73.69 141 GLU A N 1
ATOM 1068 C CA . GLU A 1 141 ? 13.526 -5.003 -2.946 1.00 73.69 141 GLU A CA 1
ATOM 1069 C C . GLU A 1 141 ? 12.506 -5.649 -3.874 1.00 73.69 141 GLU A C 1
ATOM 1071 O O . GLU A 1 141 ? 11.637 -4.976 -4.437 1.00 73.69 141 GLU A O 1
ATOM 1076 N N . ILE A 1 142 ? 12.639 -6.959 -4.057 1.00 75.94 142 ILE A N 1
ATOM 1077 C CA . ILE A 1 142 ? 11.699 -7.775 -4.814 1.00 75.94 142 ILE A CA 1
ATOM 1078 C C . ILE A 1 142 ? 11.136 -8.807 -3.850 1.00 75.94 142 ILE A C 1
ATOM 1080 O O . ILE A 1 142 ? 11.887 -9.592 -3.279 1.00 75.94 142 ILE A O 1
ATOM 1084 N N . HIS A 1 143 ? 9.816 -8.814 -3.723 1.00 79.12 143 HIS A N 1
ATOM 1085 C CA . HIS A 1 143 ? 9.071 -9.786 -2.933 1.00 79.12 143 HIS A CA 1
ATOM 1086 C C . HIS A 1 143 ? 8.345 -10.743 -3.864 1.00 79.12 143 HIS A C 1
ATOM 1088 O O . HIS A 1 143 ? 7.712 -10.295 -4.823 1.00 79.12 143 HIS A O 1
ATOM 1094 N N . ASP A 1 144 ? 8.435 -12.038 -3.575 1.00 82.94 144 ASP A N 1
ATOM 1095 C CA . ASP A 1 144 ? 7.761 -13.121 -4.296 1.00 82.94 144 ASP A CA 1
ATOM 1096 C C . ASP A 1 144 ? 7.164 -14.085 -3.258 1.00 82.94 144 ASP A C 1
ATOM 1098 O O . ASP A 1 144 ? 7.889 -14.592 -2.398 1.00 82.94 144 ASP A O 1
ATOM 1102 N N . ASP A 1 145 ? 5.845 -14.275 -3.295 1.00 82.69 145 ASP A N 1
ATOM 1103 C CA . ASP A 1 145 ? 5.116 -15.192 -2.415 1.00 82.69 145 ASP A CA 1
ATOM 1104 C C . ASP A 1 145 ? 4.017 -15.897 -3.220 1.00 82.69 145 ASP A C 1
ATOM 1106 O O . ASP A 1 145 ? 3.169 -15.251 -3.847 1.00 82.69 145 ASP A O 1
ATOM 1110 N N . ASP A 1 146 ? 3.986 -17.228 -3.156 1.00 82.62 146 ASP A N 1
ATOM 1111 C CA . ASP A 1 146 ? 2.970 -18.062 -3.808 1.00 82.62 146 ASP A CA 1
ATOM 1112 C C . ASP A 1 146 ? 1.540 -17.752 -3.328 1.00 82.62 146 ASP A C 1
ATOM 1114 O O . ASP A 1 146 ? 0.570 -17.946 -4.065 1.00 82.62 146 ASP A O 1
ATOM 1118 N N . LYS A 1 147 ? 1.386 -17.245 -2.099 1.00 85.38 147 LYS A N 1
ATOM 1119 C CA . LYS A 1 147 ? 0.104 -16.792 -1.529 1.00 85.38 147 LYS A CA 1
ATOM 1120 C C . LYS A 1 147 ? -0.247 -15.356 -1.924 1.00 85.38 147 LYS A C 1
ATOM 1122 O O . LYS A 1 147 ? -1.379 -14.919 -1.701 1.00 85.38 147 LYS A O 1
ATOM 1127 N N . GLY A 1 148 ? 0.692 -14.647 -2.542 1.00 86.56 148 GLY A N 1
ATOM 1128 C CA . GLY A 1 148 ? 0.558 -13.277 -3.000 1.00 86.56 148 GLY A CA 1
ATOM 1129 C C . GLY A 1 148 ? 0.903 -12.228 -1.944 1.00 86.56 148 GLY A C 1
ATOM 1130 O O . GLY A 1 148 ? 0.605 -12.354 -0.759 1.00 86.56 148 GLY A O 1
ATOM 1131 N N . VAL A 1 149 ? 1.477 -11.129 -2.420 1.00 89.69 149 VAL A N 1
ATOM 1132 C CA . VAL A 1 149 ? 1.873 -9.947 -1.656 1.00 89.69 149 VAL A CA 1
ATOM 1133 C C . VAL A 1 149 ? 0.819 -8.852 -1.814 1.00 89.69 149 VAL A C 1
ATOM 1135 O O . VAL A 1 149 ? 0.417 -8.510 -2.931 1.00 89.69 149 VAL A O 1
ATOM 1138 N N . VAL A 1 150 ? 0.361 -8.276 -0.698 1.00 92.31 150 VAL A N 1
ATOM 1139 C CA . VAL A 1 150 ? -0.552 -7.123 -0.718 1.00 92.31 150 VAL A CA 1
ATOM 1140 C C . VAL A 1 150 ? 0.233 -5.869 -1.093 1.00 92.31 150 VAL A C 1
ATOM 1142 O O . VAL A 1 150 ? 1.073 -5.398 -0.335 1.00 92.31 150 VAL A O 1
ATOM 1145 N N . VAL A 1 151 ? -0.076 -5.313 -2.261 1.00 89.62 151 VAL A N 1
ATOM 1146 C CA . VAL A 1 151 ? 0.615 -4.148 -2.834 1.00 89.62 151 VAL A CA 1
ATOM 1147 C C . VAL A 1 151 ? -0.130 -2.843 -2.575 1.00 89.62 151 VAL A C 1
ATOM 1149 O O . VAL A 1 151 ? 0.483 -1.785 -2.487 1.00 89.62 151 VAL A O 1
ATOM 1152 N N . PHE A 1 152 ? -1.457 -2.908 -2.434 1.00 90.38 152 PHE A N 1
ATOM 1153 C CA . PHE A 1 152 ? -2.285 -1.772 -2.039 1.00 90.38 152 PHE A CA 1
ATOM 1154 C C . PHE A 1 152 ? -3.426 -2.226 -1.141 1.00 90.38 152 PHE A C 1
ATOM 1156 O O . PHE A 1 152 ? -4.016 -3.290 -1.337 1.00 90.38 152 PHE A O 1
ATOM 1163 N N . ILE A 1 153 ? -3.794 -1.357 -0.207 1.00 91.44 153 ILE A N 1
ATOM 1164 C CA . ILE A 1 153 ? -4.974 -1.514 0.638 1.00 91.44 153 ILE A CA 1
ATOM 1165 C C . ILE A 1 153 ? -5.923 -0.338 0.434 1.00 91.44 153 ILE A C 1
ATOM 1167 O O . ILE A 1 153 ? -5.525 0.773 0.084 1.00 91.44 153 ILE A O 1
ATOM 1171 N N . SER A 1 154 ? -7.203 -0.590 0.652 1.00 87.69 154 SER A N 1
ATOM 1172 C CA . SER A 1 154 ? -8.225 0.441 0.763 1.00 87.69 154 SER A CA 1
ATOM 1173 C C . SER A 1 154 ? -9.231 0.009 1.820 1.00 87.69 154 SER A C 1
ATOM 1175 O O . SER A 1 154 ? -9.411 -1.179 2.097 1.00 87.69 154 SER A O 1
ATOM 1177 N N . GLY A 1 155 ? -9.859 0.980 2.462 1.00 89.31 155 GLY A N 1
ATOM 1178 C CA . GLY A 1 155 ? -10.677 0.724 3.628 1.00 89.31 155 GLY A CA 1
ATOM 1179 C C . GLY A 1 155 ? -11.415 1.960 4.092 1.00 89.31 155 GLY A C 1
ATOM 1180 O O . GLY A 1 155 ? -11.271 3.032 3.504 1.00 89.31 155 GLY A O 1
ATOM 1181 N N . VAL A 1 156 ? -12.146 1.799 5.183 1.00 88.25 156 VAL A N 1
ATOM 1182 C CA . VAL A 1 156 ? -12.897 2.869 5.839 1.00 88.25 156 VAL A CA 1
ATOM 1183 C C . VAL A 1 156 ? -12.145 3.345 7.076 1.00 88.25 156 VAL A C 1
ATOM 1185 O O . VAL A 1 156 ? -11.656 2.540 7.872 1.00 88.25 156 VAL A O 1
ATOM 1188 N N . TYR A 1 157 ? -12.020 4.661 7.220 1.00 88.94 157 TYR A N 1
ATOM 1189 C CA . TYR A 1 157 ? -11.284 5.273 8.319 1.00 88.94 157 TYR A CA 1
ATOM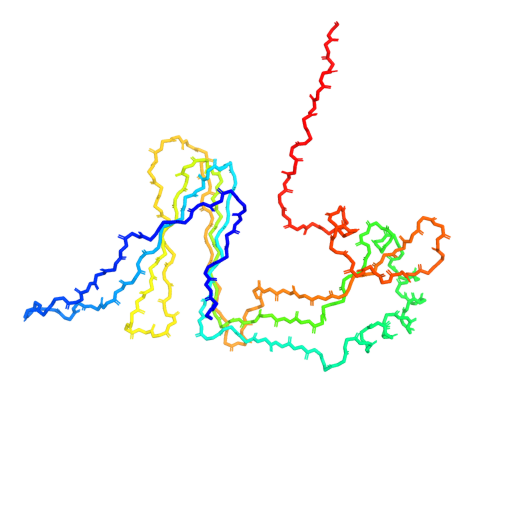 1190 C C . TYR A 1 157 ? -12.240 5.868 9.351 1.00 88.94 157 TYR A C 1
ATOM 1192 O O . TYR A 1 157 ? -13.201 6.564 9.016 1.00 88.94 157 TYR A O 1
ATOM 1200 N N . PHE A 1 158 ? -11.957 5.609 10.621 1.00 89.38 158 PHE A N 1
ATOM 1201 C CA . PHE A 1 158 ? -12.710 6.099 11.761 1.00 89.38 158 PHE A CA 1
ATOM 1202 C C . PHE A 1 158 ? -11.802 6.925 12.651 1.00 89.38 158 PHE A C 1
ATOM 1204 O O . PHE A 1 158 ? -10.703 6.504 12.995 1.00 89.38 158 PHE A O 1
ATOM 1211 N N . ALA A 1 159 ? -12.281 8.084 13.084 1.00 88.00 159 ALA A N 1
ATOM 1212 C CA . ALA A 1 159 ? -11.576 8.869 14.085 1.00 88.00 159 ALA A CA 1
ATOM 1213 C C . ALA A 1 159 ? -12.544 9.452 15.104 1.00 88.00 159 ALA A C 1
ATOM 1215 O O . ALA A 1 159 ? -13.715 9.727 14.816 1.00 88.00 159 ALA A O 1
ATOM 1216 N N . LYS A 1 160 ? -12.020 9.694 16.302 1.00 82.19 160 LYS A N 1
ATOM 1217 C CA . LYS A 1 160 ? -12.720 10.468 17.318 1.00 82.19 160 LYS A CA 1
ATOM 1218 C C . LYS A 1 160 ? -12.620 11.958 16.974 1.00 82.19 160 LYS A C 1
ATOM 1220 O O . LYS A 1 160 ? -11.566 12.442 16.560 1.00 82.19 160 LYS A O 1
ATOM 1225 N N . LYS A 1 161 ? -13.723 12.700 17.114 1.00 76.25 161 LYS A N 1
ATOM 1226 C CA . LYS A 1 161 ? -13.693 14.176 17.089 1.00 76.25 161 LYS A CA 1
ATOM 1227 C C . LYS A 1 161 ? -13.453 14.689 18.512 1.00 76.25 161 LYS A C 1
ATOM 1229 O O . LYS A 1 161 ? -13.929 14.054 19.447 1.00 76.25 161 LYS A O 1
ATOM 1234 N N . LEU A 1 162 ? -12.795 15.846 18.661 1.00 67.94 162 LEU A N 1
ATOM 1235 C CA . LEU A 1 162 ? -12.415 16.449 19.956 1.00 67.94 162 LEU A CA 1
ATOM 1236 C C . LEU A 1 162 ? -13.558 16.536 20.989 1.00 67.94 162 LEU A C 1
ATOM 1238 O O . LEU A 1 162 ? -13.298 16.495 22.183 1.00 67.94 162 LEU A O 1
ATOM 1242 N N . PHE A 1 163 ? -14.816 16.577 20.542 1.00 71.06 163 PHE A N 1
ATOM 1243 C CA . PHE A 1 163 ? -16.001 16.674 21.406 1.00 71.06 163 PHE A CA 1
ATOM 1244 C C . PHE A 1 163 ? -16.992 15.509 21.248 1.00 71.06 163 PHE A C 1
ATOM 1246 O O . PHE A 1 163 ? -18.132 15.590 21.693 1.00 71.06 163 PHE A O 1
ATOM 1253 N N . SER A 1 164 ? -16.593 14.423 20.581 1.00 74.12 164 SER A N 1
ATOM 1254 C CA . SER A 1 164 ? -17.439 13.244 20.377 1.00 74.12 164 SER A CA 1
ATOM 1255 C C . SER A 1 164 ? -16.965 12.107 21.268 1.00 74.12 164 SER A C 1
ATOM 1257 O O . SER A 1 164 ? -15.798 11.725 21.217 1.00 74.12 164 SER A O 1
ATOM 1259 N N . SER A 1 165 ? -17.873 11.507 22.037 1.00 74.38 165 SER A N 1
ATOM 1260 C CA . SER A 1 165 ? -17.598 10.236 22.716 1.00 74.38 165 SER A CA 1
ATOM 1261 C C . SER A 1 165 ? -17.518 9.061 21.741 1.00 74.38 165 SER A C 1
ATOM 1263 O O . SER A 1 165 ? -16.949 8.037 22.103 1.00 74.38 165 SER A O 1
ATOM 1265 N N . LYS A 1 166 ? -18.038 9.235 20.516 1.00 82.31 166 LYS A N 1
ATOM 1266 C CA . LYS A 1 166 ? -18.110 8.200 19.485 1.00 82.31 166 LYS A CA 1
ATOM 1267 C C . LYS A 1 166 ? -17.108 8.389 18.351 1.00 82.31 166 LYS A C 1
ATOM 1269 O O . LYS A 1 166 ? -16.804 9.529 17.965 1.00 82.31 166 LYS A O 1
ATOM 1274 N N . LEU A 1 167 ? -16.681 7.277 17.772 1.00 84.75 167 LEU A N 1
ATOM 1275 C CA . LEU A 1 167 ? -15.990 7.190 16.497 1.00 84.75 167 LEU A CA 1
ATOM 1276 C C . LEU A 1 167 ? -16.920 7.623 15.367 1.00 84.75 167 LEU A C 1
ATOM 1278 O O . LEU A 1 167 ? -18.101 7.275 15.317 1.00 84.75 167 LEU A O 1
ATOM 1282 N N . LYS A 1 168 ? -16.374 8.401 14.436 1.00 84.62 168 LYS A N 1
ATOM 1283 C CA . LYS A 1 168 ? -17.079 8.786 13.216 1.00 84.62 168 LYS A CA 1
ATOM 1284 C C . LYS A 1 168 ? -16.339 8.242 12.013 1.00 84.62 168 LYS A C 1
ATOM 1286 O O . LYS A 1 168 ? -15.123 8.394 11.922 1.00 84.62 168 LYS A O 1
ATOM 1291 N N . HIS A 1 169 ? -17.101 7.648 11.100 1.00 83.38 169 HIS A N 1
ATOM 1292 C CA . HIS A 1 169 ? -16.622 7.330 9.766 1.00 83.38 169 HIS A CA 1
ATOM 1293 C C . HIS A 1 169 ? -16.252 8.638 9.060 1.00 83.38 169 HIS A C 1
ATOM 1295 O O . HIS A 1 169 ? -17.072 9.557 8.982 1.00 83.38 169 HIS A O 1
ATOM 1301 N N . LEU A 1 170 ? -15.015 8.730 8.591 1.00 76.62 170 LEU A N 1
ATOM 1302 C CA . LEU A 1 170 ? -14.530 9.832 7.776 1.00 76.62 170 LEU A CA 1
ATOM 1303 C C . LEU A 1 170 ? -14.401 9.309 6.352 1.00 76.62 170 LEU A C 1
ATOM 1305 O O . LEU A 1 170 ? -13.478 8.558 6.052 1.00 76.62 170 LEU A O 1
ATOM 1309 N N . ALA A 1 171 ? -15.360 9.664 5.501 1.00 64.38 171 ALA A N 1
ATOM 1310 C CA . ALA A 1 171 ? -15.394 9.201 4.117 1.00 64.38 171 ALA A CA 1
ATOM 1311 C C . ALA A 1 171 ? -14.455 10.004 3.198 1.00 64.38 171 ALA A C 1
ATOM 1313 O O . ALA A 1 171 ? -14.012 9.476 2.181 1.00 64.38 171 ALA A O 1
ATOM 1314 N N . ASP A 1 172 ? -14.141 11.252 3.555 1.00 68.69 172 ASP A N 1
ATOM 1315 C CA . ASP A 1 172 ? -13.329 12.146 2.728 1.00 68.69 172 ASP A CA 1
ATOM 1316 C C . ASP A 1 172 ? -11.824 11.888 2.922 1.00 68.69 172 ASP A C 1
ATOM 1318 O O . ASP A 1 172 ? -11.350 11.723 4.048 1.00 68.69 172 ASP A O 1
ATOM 1322 N N . GLN A 1 173 ? -11.071 11.837 1.821 1.00 66.38 173 GLN A N 1
ATOM 1323 C CA . GLN A 1 173 ? -9.618 11.665 1.843 1.00 66.38 173 GLN A CA 1
ATOM 1324 C C . GLN A 1 173 ? -8.882 12.930 2.295 1.00 66.38 173 GLN A C 1
ATOM 1326 O O . GLN A 1 173 ? -7.833 12.802 2.932 1.00 66.38 173 GLN A O 1
ATOM 1331 N N . GLU A 1 174 ? -9.422 14.119 2.024 1.00 67.50 174 GLU A N 1
ATOM 1332 C CA . GLU A 1 174 ? -8.829 15.382 2.480 1.00 67.50 174 GLU A CA 1
ATOM 1333 C C . GLU A 1 174 ? -8.884 15.474 4.011 1.00 67.50 174 GLU A C 1
ATOM 1335 O O . GLU A 1 174 ? -7.874 15.741 4.664 1.00 67.50 174 GLU A O 1
ATOM 1340 N N . ASP A 1 175 ? -10.012 15.071 4.608 1.00 67.25 175 ASP A N 1
ATOM 1341 C CA . ASP A 1 175 ? -10.181 14.969 6.066 1.00 67.25 175 ASP A CA 1
ATOM 1342 C C . ASP A 1 175 ? -9.222 13.953 6.724 1.00 67.25 175 ASP A C 1
ATOM 1344 O O . ASP A 1 175 ? -9.016 13.960 7.946 1.00 67.25 175 ASP A O 1
ATOM 1348 N N . GLN A 1 176 ? -8.650 13.046 5.927 1.00 69.50 176 GLN A N 1
ATOM 1349 C CA . GLN A 1 176 ? -7.724 12.005 6.371 1.00 69.50 176 GLN A CA 1
ATOM 1350 C C . GLN A 1 176 ? -6.249 12.380 6.184 1.00 69.50 176 GLN A C 1
ATOM 1352 O O . GLN A 1 176 ? -5.400 11.736 6.810 1.00 69.50 176 GLN A O 1
ATOM 1357 N N . LYS A 1 177 ? -5.928 13.388 5.357 1.00 68.50 177 LYS A N 1
ATOM 1358 C CA . LYS A 1 177 ? -4.557 13.688 4.899 1.00 68.50 177 LYS A CA 1
ATOM 1359 C C . LYS A 1 177 ? -3.568 13.867 6.056 1.00 68.50 177 LYS A C 1
ATOM 1361 O O . LYS A 1 177 ? -2.462 13.347 5.998 1.00 68.50 177 LYS A O 1
ATOM 1366 N N . ASN A 1 178 ? -4.002 14.513 7.139 1.00 67.19 178 ASN A N 1
ATOM 1367 C CA . ASN A 1 178 ? -3.147 14.824 8.293 1.00 67.19 178 ASN A CA 1
ATOM 1368 C C . ASN A 1 178 ? -3.128 13.730 9.373 1.00 67.19 178 ASN A C 1
ATOM 1370 O O . ASN A 1 178 ? -2.395 13.843 10.352 1.00 67.19 178 ASN A O 1
ATOM 1374 N N . LYS A 1 179 ? -3.972 12.698 9.246 1.00 66.44 179 LYS A N 1
ATOM 1375 C CA . LYS A 1 179 ? -4.115 11.638 10.261 1.00 66.44 179 LYS A CA 1
ATOM 1376 C C . LYS A 1 179 ? -3.544 10.303 9.813 1.00 66.44 179 LYS A C 1
ATOM 1378 O O . LYS A 1 179 ? -3.172 9.483 10.646 1.00 66.44 179 LYS A O 1
ATOM 1383 N N . ILE A 1 180 ? -3.495 10.092 8.504 1.00 66.25 180 ILE A N 1
ATOM 1384 C CA . ILE A 1 180 ? -2.935 8.901 7.889 1.00 66.25 180 ILE A CA 1
ATOM 1385 C C . ILE A 1 180 ? -1.649 9.325 7.201 1.00 66.25 180 ILE A C 1
ATOM 1387 O O . ILE A 1 180 ? -1.675 10.146 6.287 1.00 66.25 180 ILE A O 1
ATOM 1391 N N . PHE A 1 181 ? -0.530 8.732 7.606 1.00 61.81 181 PHE A N 1
ATOM 1392 C CA . PHE A 1 181 ? 0.704 8.875 6.852 1.00 61.81 181 PHE A CA 1
ATOM 1393 C C . PHE A 1 181 ? 0.521 8.217 5.479 1.00 61.81 181 PHE A C 1
ATOM 1395 O O . PHE A 1 181 ? 0.404 6.997 5.368 1.00 61.81 181 PHE A O 1
ATOM 1402 N N . ARG A 1 182 ? 0.441 9.041 4.432 1.00 61.81 182 ARG A N 1
ATOM 1403 C CA . ARG A 1 182 ? 0.306 8.611 3.028 1.00 61.81 182 ARG A CA 1
ATOM 1404 C C . ARG A 1 182 ? 1.608 8.788 2.232 1.00 61.81 182 ARG A C 1
ATOM 1406 O O . ARG A 1 182 ? 1.599 8.610 1.017 1.00 61.81 182 ARG A O 1
ATOM 1413 N N . GLY A 1 183 ? 2.707 9.114 2.918 1.00 46.91 183 GLY A N 1
ATOM 1414 C CA . GLY A 1 183 ? 3.985 9.489 2.315 1.00 46.91 183 GLY A CA 1
ATOM 1415 C C . GLY A 1 183 ? 4.028 10.948 1.841 1.00 46.91 183 GLY A C 1
ATOM 1416 O O . GLY A 1 183 ? 2.999 11.538 1.508 1.00 46.91 183 GLY A O 1
ATOM 1417 N N . GLY A 1 184 ? 5.243 11.504 1.800 1.00 45.25 184 GLY A N 1
ATOM 1418 C CA . GLY A 1 184 ? 5.532 12.902 1.476 1.00 45.25 184 GLY A CA 1
ATOM 1419 C C . GLY A 1 184 ? 5.553 13.784 2.722 1.00 45.25 184 GLY A C 1
ATOM 1420 O O . GLY A 1 184 ? 4.510 14.033 3.321 1.00 45.25 184 GLY A O 1
ATOM 1421 N N . TYR A 1 185 ? 6.733 14.265 3.107 1.00 42.28 185 TYR A N 1
ATOM 1422 C CA . TYR A 1 185 ? 6.821 15.448 3.954 1.00 42.28 185 TYR A CA 1
ATOM 1423 C C . TYR A 1 185 ? 6.471 16.653 3.074 1.00 42.28 185 TYR A C 1
ATOM 1425 O O . TYR A 1 185 ? 7.098 16.871 2.040 1.00 42.28 185 TYR A O 1
ATOM 1433 N N . GLU A 1 186 ? 5.448 17.419 3.448 1.00 46.09 186 GLU A N 1
ATOM 1434 C CA . GLU A 1 186 ? 5.489 18.846 3.139 1.00 46.09 186 GLU A CA 1
ATOM 1435 C C . GLU A 1 186 ? 6.526 19.397 4.120 1.00 46.09 186 GLU A C 1
ATOM 1437 O O . GLU A 1 186 ? 6.290 19.391 5.329 1.00 46.09 186 GLU A O 1
ATOM 1442 N N . GLU A 1 187 ? 7.717 19.750 3.624 1.00 39.50 187 GLU A N 1
ATOM 1443 C CA . GLU A 1 187 ? 8.619 20.613 4.382 1.00 39.50 187 GLU A CA 1
ATOM 1444 C C . GLU A 1 187 ? 7.802 21.856 4.723 1.00 39.50 187 GLU A C 1
ATOM 1446 O O . GLU A 1 187 ? 7.420 22.631 3.847 1.00 39.50 187 GLU A O 1
ATOM 1451 N N . SER A 1 188 ? 7.432 21.998 5.994 1.00 40.16 188 SER A N 1
ATOM 1452 C CA . SER A 1 188 ? 6.936 23.269 6.482 1.00 40.16 188 SER A CA 1
ATOM 1453 C C . SER A 1 188 ? 8.083 24.247 6.285 1.00 40.16 188 SER A C 1
ATOM 1455 O O . SER A 1 188 ? 9.099 24.108 6.970 1.00 40.16 188 SER A O 1
ATOM 1457 N N . ASP A 1 189 ? 7.937 25.184 5.349 1.00 41.12 189 ASP A N 1
ATOM 1458 C CA . ASP A 1 189 ? 8.805 26.352 5.255 1.00 41.12 189 ASP A CA 1
ATOM 1459 C C . ASP A 1 189 ? 8.821 27.010 6.639 1.00 41.12 189 ASP A C 1
ATOM 1461 O O . ASP A 1 189 ? 7.880 27.698 7.048 1.00 41.12 189 ASP A O 1
ATOM 1465 N N . GLY A 1 190 ? 9.878 26.722 7.398 1.00 39.06 190 GLY A N 1
ATOM 1466 C CA . GLY A 1 190 ? 10.213 27.381 8.647 1.00 39.06 190 GLY A CA 1
ATOM 1467 C C . GLY A 1 190 ? 10.640 28.802 8.322 1.00 39.06 190 GLY A C 1
ATOM 1468 O O . GLY A 1 190 ? 11.827 29.103 8.257 1.00 39.06 190 GLY A O 1
ATOM 1469 N N . GLY A 1 191 ? 9.656 29.653 8.047 1.00 34.91 191 GLY A N 1
ATOM 1470 C CA . GLY A 1 191 ? 9.842 31.069 7.795 1.00 34.91 191 GLY A CA 1
ATOM 1471 C C . GLY A 1 191 ? 10.105 31.834 9.089 1.00 34.91 191 GLY A C 1
ATOM 1472 O O . GLY A 1 191 ? 9.174 32.112 9.837 1.00 34.91 191 GLY A O 1
ATOM 1473 N N . ASN A 1 192 ? 11.368 32.233 9.241 1.00 38.97 192 ASN A N 1
ATOM 1474 C CA . ASN A 1 192 ? 11.876 33.444 9.894 1.00 38.97 192 ASN A CA 1
ATOM 1475 C C . ASN A 1 192 ? 11.728 33.594 11.418 1.00 38.97 192 ASN A C 1
ATOM 1477 O O . ASN A 1 192 ? 10.811 34.247 11.909 1.00 38.97 192 ASN A O 1
ATOM 1481 N N . GLU A 1 193 ? 12.777 33.188 12.135 1.00 35.12 193 GLU A N 1
ATOM 1482 C CA . GLU A 1 193 ? 13.331 34.023 13.206 1.00 35.12 193 GLU A CA 1
ATOM 1483 C C . GLU A 1 193 ? 14.570 34.735 12.644 1.00 35.12 193 GLU A C 1
ATOM 1485 O O . GLU A 1 193 ? 15.619 34.129 12.433 1.00 35.12 193 GLU A O 1
ATOM 1490 N N . SER A 1 194 ? 14.408 36.015 12.316 1.00 41.44 194 SER A N 1
ATOM 1491 C CA . SER A 1 194 ? 15.511 36.958 12.131 1.00 41.44 194 SER A CA 1
ATOM 1492 C C . SER A 1 194 ? 15.765 37.674 13.458 1.00 41.44 194 SER A C 1
ATOM 1494 O O . SER A 1 194 ? 14.801 38.066 14.117 1.00 41.44 194 SER A O 1
ATOM 1496 N N . GLU A 1 195 ? 17.053 37.783 13.801 1.00 35.62 195 GLU A N 1
ATOM 1497 C CA . GLU A 1 195 ? 17.646 38.510 14.940 1.00 35.62 195 GLU A CA 1
ATOM 1498 C C . GLU A 1 195 ? 17.040 39.893 15.223 1.00 35.62 195 GLU A C 1
ATOM 1500 O O . GLU A 1 195 ? 16.682 40.612 14.259 1.00 35.62 195 GLU A O 1
#

Foldseek 3Di:
DDFKDKDPQKDKDWPDWDDFDCDVPDGDFIKTKIKIWGQDQKMKIKDAAPDWDKDFDPDQVVVVVVCVVCVVVCCVPPVVVCQQQNDWDWGMFTWGQKMKMKMWRHHGWMWMKMDTPPDRGDIDIDGDDPDDDDPIDIDMDMDGHPVTDGPDTDGWTWHDDPPDPDIDTDPDVVVCPVRDCPDDDPPPPPDDDDD

Secondary structure (DSSP, 8-state):
----EE-TTEEEEEEEEE-----TTS----EEEEEEEESSS-EEEEEEPSP-EEEE-S-HHHHHHHHHHHHHHHHHHHHHHHHHH-EEEEEEEEEEEEEEEEEE-STT-EEEEEEESSSTT-EEEEE-----STT---EEEEEEEEEEEEEEEEEEEEEE-TT-SSEEEE--SGGGTTTS--S------------

Radius of gyration: 22.16 Å; chains: 1; bounding box: 51×57×64 Å

Sequence (195 aa):
IWGPKTSKTVVSRQLGGEAGAPLVVAPIEPSVTMSFTCEGNEGAVLTTESPVLRYRIGDESAATQWVKDNEPEILRQYKPIVERHGIWVVTKTYTSRRCGVAVMSSKSSKVEISIGVSAPGLFSLKPTSSWKSSNEHLAHEIHDDDKGVVVFISGVYFAKKLFSSKLKHLADQEDQKNKIFRGGYEESDGGNESE